Protein AF-A0A059AAK8-F1 (afdb_monomer_lite)

InterPro domains:
  IPR002133 S-adenosylmethionine synthetase [PTHR11964] (89-221)
  IPR022630 S-adenosylmethionine synthetase, C-terminal [PF02773] (89-215)
  IPR022631 S-adenosylmethionine synthetase, conserved site [PS00376] (29-39)
  IPR022636 S-adenosylmethionine synthetase superfamily [SSF55973] (25-92)
  IPR022636 S-adenosylmethionine synthetase superfamily [SSF55973] (90-222)

pLDDT: mean 76.26, std 17.06, range [29.66, 96.25]

Sequence (224 aa):
MRTLDTLRKRIKNVLESHNFLTKKPEEIGAGDQGHMFGYATDGNFRAYALIHDEQDMPVVPLRVHTVLISTQRDNTIASEQIAKDLKDHDDEGLTRREIIIDSYGGWVVHGGGAFSGEDQTKVDRSGAYIVRQAAKGVVASELARCCILQVSYATAVPEPSSLFNTLALIRENFYFRPRVISINIDLMRGCNFMYQETAAYGHLGRDDPGFTWERVKLLKPHKA

Organism: Eucalyptus grandis (NCBI:txid71139)

Radius of gyration: 20.02 Å; chains: 1; bounding box: 64×30×60 Å

Foldseek 3Di:
DVPVVVVVVVVVVLCVVQVVPPDDLLQRFAQAWWKAKAKDAPDDDPDADDDDDPDLDGDDDPDDPDDDDDDDDDPPDDPVVCVVVVPDDDDDDDADDCQLQQARVPPDDGTSDGQAPDALSHCSNLVNLQSNQLQLQCCVQVVGRMDMKMWIHHHSHQDTPDIPPDDPQSVVVGDNGSSVSCVVLVRVVCVPCLSVVSRPSHLDPDPPPSSSSNDHDHGDPDDD

Secondary structure (DSSP, 8-state):
-HHHHHHHHHHHHHHHHTTTTTS-GGGPPBSS-EEEEEEEESS----------SSS------------------TTS-HHHHHHHTTS----PPTTS-TTTTTTTTSS---S---TT--TT-HHHHHHHHHHHHHHHHHHTTS-SEEEEEEEE-BT-SS-SEEES--HHHHHH----HHHHHHHTTTT-GGGSHHHHTTSS-SSS---TT-GGGS-----PPP-

Structure (mmCIF, N/CA/C/O backbone):
data_AF-A0A059AAK8-F1
#
_entry.id   AF-A0A059AAK8-F1
#
loop_
_atom_site.group_PDB
_atom_site.id
_atom_site.type_symbol
_atom_site.label_atom_id
_atom_site.label_alt_id
_atom_site.label_comp_id
_atom_site.label_asym_id
_atom_site.label_entity_id
_atom_site.label_seq_id
_atom_site.pdbx_PDB_ins_code
_atom_site.Cartn_x
_atom_site.Cartn_y
_atom_site.Cartn_z
_atom_site.occupancy
_atom_site.B_iso_or_equiv
_atom_site.auth_seq_id
_atom_site.auth_comp_id
_atom_site.auth_asym_id
_atom_site.auth_atom_id
_atom_site.pdbx_PDB_model_num
ATOM 1 N N . MET A 1 1 ? 34.975 6.283 8.894 1.00 46.31 1 MET A N 1
ATOM 2 C CA . MET A 1 1 ? 34.613 6.353 10.333 1.00 46.31 1 MET A CA 1
ATOM 3 C C . MET A 1 1 ? 33.738 7.554 10.716 1.00 46.31 1 MET A C 1
ATOM 5 O O . MET A 1 1 ? 32.857 7.364 11.534 1.00 46.31 1 MET A O 1
ATOM 9 N N . ARG A 1 2 ? 33.891 8.758 10.130 1.00 48.66 2 ARG A N 1
ATOM 10 C CA . ARG A 1 2 ? 33.102 9.961 10.511 1.00 48.66 2 ARG A CA 1
ATOM 11 C C . ARG A 1 2 ? 31.612 9.970 10.110 1.00 48.66 2 ARG A C 1
ATOM 13 O O . ARG A 1 2 ? 30.888 10.837 10.569 1.00 48.66 2 ARG A O 1
ATOM 20 N N . THR A 1 3 ? 31.137 9.042 9.281 1.00 59.03 3 THR A N 1
ATOM 21 C CA . THR A 1 3 ? 29.751 9.027 8.770 1.00 59.03 3 THR A CA 1
ATOM 22 C C . THR A 1 3 ? 28.769 8.264 9.663 1.00 59.03 3 THR A C 1
ATOM 24 O O . THR A 1 3 ? 27.651 8.729 9.865 1.00 59.03 3 THR A O 1
ATOM 27 N N . LEU A 1 4 ? 29.179 7.134 10.250 1.00 57.53 4 LEU A N 1
ATOM 28 C CA . LEU A 1 4 ? 28.301 6.278 11.064 1.00 57.53 4 LEU A CA 1
ATOM 29 C C . LEU A 1 4 ? 27.943 6.900 12.418 1.00 57.53 4 LEU A C 1
ATOM 31 O O . LEU A 1 4 ? 26.790 6.822 12.839 1.00 57.53 4 LEU A O 1
ATOM 35 N N . ASP A 1 5 ? 28.893 7.556 13.083 1.00 67.94 5 ASP A N 1
ATOM 36 C CA . ASP A 1 5 ? 28.639 8.161 14.396 1.00 67.94 5 ASP A CA 1
ATOM 37 C C . ASP A 1 5 ? 27.746 9.400 14.293 1.00 67.94 5 ASP A C 1
ATOM 39 O O . ASP A 1 5 ? 26.865 9.601 15.129 1.00 67.94 5 ASP A O 1
ATOM 43 N N . THR A 1 6 ? 27.888 10.191 13.226 1.00 70.56 6 THR A N 1
ATOM 44 C CA . THR A 1 6 ? 26.978 11.308 12.937 1.00 70.56 6 THR A CA 1
ATOM 45 C C . THR A 1 6 ? 25.569 10.813 12.608 1.00 70.56 6 THR A C 1
ATOM 47 O O . THR A 1 6 ? 24.592 11.413 13.062 1.00 70.56 6 THR A O 1
ATOM 50 N N . LEU A 1 7 ? 25.452 9.690 11.888 1.00 69.31 7 LEU A N 1
ATOM 51 C CA . LEU A 1 7 ? 24.170 9.045 11.601 1.00 69.31 7 LEU A CA 1
ATOM 52 C C . LEU A 1 7 ? 23.494 8.552 12.890 1.00 69.31 7 LEU A C 1
ATOM 54 O O . LEU A 1 7 ? 22.339 8.879 13.144 1.00 69.31 7 LEU A O 1
ATOM 58 N N . ARG A 1 8 ? 24.234 7.843 13.752 1.00 69.94 8 ARG A N 1
ATOM 59 C CA . ARG A 1 8 ? 23.742 7.337 15.047 1.00 69.94 8 ARG A CA 1
ATOM 60 C C . ARG A 1 8 ? 23.268 8.457 15.967 1.00 69.94 8 ARG A C 1
ATOM 62 O O . ARG A 1 8 ? 22.220 8.327 16.594 1.00 69.94 8 ARG A O 1
ATOM 69 N N . LYS A 1 9 ? 24.005 9.570 16.024 1.00 71.56 9 LYS A N 1
ATOM 70 C CA . LYS A 1 9 ? 23.629 10.738 16.836 1.00 71.56 9 LYS A CA 1
ATOM 71 C C . LYS A 1 9 ? 22.342 11.391 16.330 1.00 71.56 9 LYS A C 1
ATOM 73 O O . LYS A 1 9 ? 21.478 11.729 17.130 1.00 71.56 9 LYS A O 1
ATOM 78 N N . ARG A 1 10 ? 22.183 11.511 15.006 1.00 67.06 10 ARG A N 1
ATOM 79 C CA . ARG A 1 10 ? 20.937 11.993 14.388 1.00 67.06 10 ARG A CA 1
ATOM 80 C C . ARG A 1 10 ? 19.758 11.064 14.674 1.00 67.06 10 ARG A C 1
ATOM 82 O O . ARG A 1 10 ? 18.710 11.558 15.067 1.00 67.06 10 ARG A O 1
ATOM 89 N N . ILE A 1 11 ? 19.947 9.750 14.541 1.00 66.75 11 ILE A N 1
ATOM 90 C CA . ILE A 1 11 ? 18.916 8.748 14.852 1.00 66.75 11 ILE A CA 1
ATOM 91 C C . ILE A 1 11 ? 18.469 8.889 16.307 1.00 66.75 11 ILE A C 1
ATOM 93 O O . ILE A 1 11 ? 17.278 9.018 16.568 1.00 66.75 11 ILE A O 1
ATOM 97 N N . LYS A 1 12 ? 19.416 8.942 17.251 1.00 66.62 12 LYS A N 1
ATOM 98 C CA . LYS A 1 12 ? 19.103 9.084 18.676 1.00 66.62 12 LYS A CA 1
ATOM 99 C C . LYS A 1 12 ? 18.303 10.361 18.961 1.00 66.62 12 LYS A C 1
ATOM 101 O O . LYS A 1 12 ? 17.260 10.284 19.598 1.00 66.62 12 LYS A O 1
ATOM 106 N N . ASN A 1 13 ? 18.722 11.495 18.398 1.00 66.88 13 ASN A N 1
ATOM 107 C CA . ASN A 1 13 ? 18.033 12.772 18.588 1.00 66.88 13 ASN A CA 1
ATOM 108 C C . ASN A 1 13 ? 16.609 12.783 17.998 1.00 66.88 13 ASN A C 1
ATOM 110 O O . ASN A 1 13 ? 15.718 13.377 18.593 1.00 66.88 13 ASN A O 1
ATOM 114 N N . VAL A 1 14 ? 16.381 12.137 16.847 1.00 63.19 14 VAL A N 1
ATOM 115 C CA . VAL A 1 14 ? 15.043 12.036 16.227 1.00 63.19 14 VAL A CA 1
ATOM 116 C C . VAL A 1 14 ? 14.128 11.100 17.020 1.00 63.19 14 VAL A C 1
ATOM 118 O O . VAL A 1 14 ? 12.949 11.400 17.207 1.00 63.19 14 VAL A O 1
ATOM 121 N N . LEU A 1 15 ? 14.667 9.981 17.514 1.00 63.31 15 LEU A N 1
ATOM 122 C CA . LEU A 1 15 ? 13.920 9.037 18.347 1.00 63.31 15 LEU A CA 1
ATOM 123 C C . LEU A 1 15 ? 13.504 9.669 19.683 1.00 63.31 15 LEU A C 1
ATOM 125 O O . LEU A 1 15 ? 12.377 9.457 20.136 1.00 63.31 15 LEU A O 1
ATOM 129 N N . GLU A 1 16 ? 14.394 10.462 20.282 1.00 65.12 16 GLU A N 1
ATOM 130 C CA . GLU A 1 16 ? 14.132 11.213 21.512 1.00 65.12 16 GLU A CA 1
ATOM 131 C C . GLU A 1 16 ? 13.142 12.364 21.278 1.00 65.12 16 GLU A C 1
ATOM 133 O O . GLU A 1 16 ? 12.204 12.512 22.057 1.00 65.12 16 GLU A O 1
ATOM 138 N N . SER A 1 17 ? 13.264 13.127 20.183 1.00 60.00 17 SER A N 1
ATOM 139 C CA . SER A 1 17 ? 12.379 14.274 19.918 1.00 60.00 17 SER A CA 1
ATOM 140 C C . SER A 1 17 ? 10.915 13.893 19.673 1.00 60.00 17 SER A C 1
ATOM 142 O O . SER A 1 17 ? 10.022 14.699 19.924 1.00 60.00 17 SER A O 1
ATOM 144 N N . HIS A 1 18 ? 10.656 12.661 19.233 1.00 56.41 18 HIS A N 1
ATOM 145 C CA . HIS A 1 18 ? 9.305 12.147 18.994 1.00 56.41 18 HIS A CA 1
ATOM 146 C C . HIS A 1 18 ? 8.805 11.212 20.113 1.00 56.41 18 HIS A C 1
ATOM 148 O O . HIS A 1 18 ? 7.715 10.648 19.995 1.00 56.41 18 HIS A O 1
ATOM 154 N N . ASN A 1 19 ? 9.561 11.052 21.212 1.00 62.00 19 ASN A N 1
ATOM 155 C CA . ASN A 1 19 ? 9.237 10.159 22.336 1.00 62.00 19 ASN A CA 1
ATOM 156 C C . ASN A 1 19 ? 8.944 8.700 21.916 1.00 62.00 19 ASN A C 1
ATOM 158 O O . ASN A 1 19 ? 8.138 8.010 22.543 1.00 62.00 19 ASN A O 1
ATOM 162 N N . PHE A 1 20 ? 9.613 8.201 20.868 1.00 62.59 20 PHE A N 1
ATOM 163 C CA . PHE A 1 20 ? 9.366 6.856 20.319 1.00 62.59 20 PHE A CA 1
ATOM 164 C C . PHE A 1 20 ? 9.627 5.717 21.317 1.00 62.59 20 PHE A C 1
ATOM 166 O O . PHE A 1 20 ? 9.110 4.618 21.131 1.00 62.59 20 PHE A O 1
ATOM 173 N N . LEU A 1 21 ? 10.450 5.958 22.341 1.00 64.62 21 LEU A N 1
ATOM 174 C CA . LEU A 1 21 ? 10.872 4.947 23.315 1.00 64.62 21 LEU A CA 1
ATOM 175 C C . LEU A 1 21 ? 9.992 4.890 24.572 1.00 64.62 21 LEU A C 1
ATOM 177 O O . LEU A 1 21 ? 10.108 3.940 25.340 1.00 64.62 21 LEU A O 1
ATOM 181 N N . THR A 1 22 ? 9.140 5.891 24.803 1.00 71.25 22 THR A N 1
ATOM 182 C CA . THR A 1 22 ? 8.377 6.036 26.058 1.00 71.25 22 THR A CA 1
ATOM 183 C C . THR A 1 22 ? 6.866 6.013 25.858 1.00 71.25 22 THR A C 1
ATOM 185 O O . THR A 1 22 ? 6.137 5.688 26.793 1.00 71.25 22 THR A O 1
ATOM 188 N N . LYS A 1 23 ? 6.386 6.332 24.652 1.00 78.69 23 LYS A N 1
ATOM 189 C CA . LYS A 1 23 ? 4.961 6.331 24.310 1.00 78.69 23 LYS A CA 1
ATOM 190 C C . LYS A 1 23 ? 4.444 4.942 23.963 1.00 78.69 23 LYS A C 1
ATOM 192 O O . LYS A 1 23 ? 5.160 4.124 23.379 1.00 78.69 23 LYS A O 1
ATOM 197 N N . LYS A 1 24 ? 3.164 4.701 24.259 1.00 87.31 24 LYS A N 1
ATOM 198 C CA . LYS A 1 24 ? 2.481 3.498 23.774 1.00 87.31 24 LYS A CA 1
ATOM 199 C C . LYS A 1 24 ? 2.348 3.549 22.246 1.00 87.31 24 LYS A C 1
ATOM 201 O O . LYS A 1 24 ? 2.284 4.645 21.685 1.00 87.31 24 LYS A O 1
ATOM 206 N N . PRO A 1 25 ? 2.270 2.402 21.547 1.00 86.06 25 PRO A N 1
ATOM 207 C CA . PRO A 1 25 ? 2.099 2.378 20.095 1.00 86.06 25 PRO A CA 1
ATOM 208 C C . PRO A 1 25 ? 0.948 3.252 19.579 1.00 86.06 25 PRO A C 1
ATOM 210 O O . PRO A 1 25 ? 1.066 3.885 18.537 1.00 86.06 25 PRO A O 1
ATOM 213 N N . GLU A 1 26 ? -0.150 3.339 20.319 1.00 89.25 26 GLU A N 1
ATOM 214 C CA . GLU A 1 26 ? -1.334 4.119 19.958 1.00 89.25 26 GLU A CA 1
ATOM 215 C C . GLU A 1 26 ? -1.110 5.639 20.029 1.00 89.25 26 GLU A C 1
ATOM 217 O O . GLU A 1 26 ? -1.859 6.400 19.424 1.00 89.25 26 GLU A O 1
ATOM 222 N N . GLU A 1 27 ? -0.087 6.083 20.757 1.00 88.88 27 GLU A N 1
ATOM 223 C CA . GLU A 1 27 ? 0.211 7.494 21.041 1.00 88.88 27 GLU A CA 1
ATOM 224 C C . GLU A 1 27 ? 1.347 8.043 20.164 1.00 88.88 27 GLU A C 1
ATOM 226 O O . GLU A 1 27 ? 1.690 9.231 20.231 1.00 88.88 27 GLU A O 1
ATOM 231 N N . ILE A 1 28 ? 1.972 7.175 19.369 1.00 87.81 28 ILE A N 1
ATOM 232 C CA . ILE A 1 28 ? 3.071 7.533 18.480 1.00 87.81 28 ILE A CA 1
ATOM 233 C C . ILE A 1 28 ? 2.499 8.187 17.223 1.00 87.81 28 ILE A C 1
ATOM 235 O O . ILE A 1 28 ? 1.735 7.580 16.470 1.00 87.81 28 ILE A O 1
ATOM 239 N N . GLY A 1 29 ? 2.892 9.442 17.018 1.00 87.12 29 GLY A N 1
ATOM 240 C CA . GLY A 1 29 ? 2.468 10.253 15.888 1.00 87.12 29 GLY A CA 1
ATOM 241 C C . GLY A 1 29 ? 3.147 9.898 14.572 1.00 87.12 29 GLY A C 1
ATOM 242 O O . GLY A 1 29 ? 4.148 9.179 14.544 1.00 87.12 29 GLY A O 1
ATOM 243 N N . ALA A 1 30 ? 2.611 10.438 13.479 1.00 88.62 30 ALA A N 1
ATOM 244 C CA . ALA A 1 30 ? 3.219 10.311 12.161 1.00 88.62 30 ALA A CA 1
ATOM 245 C C . ALA A 1 30 ? 4.625 10.927 12.133 1.00 88.62 30 ALA A C 1
ATOM 247 O O . ALA A 1 30 ? 4.849 12.017 12.661 1.00 88.62 30 ALA A O 1
ATOM 248 N N . GLY A 1 31 ? 5.578 10.230 11.509 1.00 84.62 31 GLY A N 1
ATOM 249 C CA . GLY A 1 31 ? 6.957 10.709 11.394 1.00 84.62 31 GLY A CA 1
ATOM 250 C C . GLY A 1 31 ? 7.143 11.884 10.426 1.00 84.62 31 GLY A C 1
ATOM 251 O O . GLY A 1 31 ? 8.241 12.438 10.384 1.00 84.62 31 GLY A O 1
ATOM 252 N N . ASP A 1 32 ? 6.124 12.211 9.630 1.00 87.62 32 ASP A N 1
ATOM 253 C CA . ASP A 1 32 ? 6.023 13.399 8.778 1.00 87.62 32 ASP A CA 1
ATOM 254 C C . ASP A 1 32 ? 4.548 13.640 8.403 1.00 87.62 32 ASP A C 1
ATOM 256 O O . ASP A 1 32 ? 3.692 12.790 8.672 1.00 87.62 32 ASP A O 1
ATOM 260 N N . GLN A 1 33 ? 4.254 14.783 7.792 1.00 91.06 33 GLN A N 1
ATOM 261 C CA . GLN A 1 33 ? 2.960 15.072 7.188 1.00 91.06 33 GLN A CA 1
ATOM 262 C C . GLN A 1 33 ? 2.887 14.511 5.766 1.00 91.06 33 GLN A C 1
ATOM 264 O O . GLN A 1 33 ? 3.893 14.429 5.067 1.00 91.06 33 GLN A O 1
ATOM 269 N N . GLY A 1 34 ? 1.685 14.181 5.303 1.00 92.12 34 GLY A N 1
ATOM 270 C CA . GLY A 1 34 ? 1.497 13.704 3.937 1.00 92.12 34 GLY A CA 1
ATOM 271 C C . GLY A 1 34 ? 0.123 13.106 3.693 1.00 92.12 34 GLY A C 1
ATOM 272 O O . GLY A 1 34 ? -0.685 12.959 4.611 1.00 92.12 34 GLY A O 1
ATOM 273 N N . HIS A 1 35 ? -0.129 12.750 2.438 1.00 94.25 35 HIS A N 1
ATOM 274 C CA . HIS A 1 35 ? -1.339 12.065 1.999 1.00 94.25 35 HIS A CA 1
ATOM 275 C C . HIS A 1 35 ? -0.934 10.803 1.243 1.00 94.25 35 HIS A C 1
ATOM 277 O O . HIS A 1 35 ? 0.026 10.838 0.483 1.00 94.25 35 HIS A O 1
ATOM 283 N N . MET A 1 36 ? -1.658 9.702 1.408 1.00 96.19 36 MET A N 1
ATOM 284 C CA . MET A 1 36 ? -1.359 8.431 0.749 1.00 96.19 36 MET A CA 1
ATOM 285 C C . MET A 1 36 ? -2.625 7.857 0.136 1.00 96.19 36 MET A C 1
ATOM 287 O O . MET A 1 36 ? -3.711 8.018 0.695 1.00 96.19 36 MET A O 1
ATOM 291 N N . PHE A 1 37 ? -2.475 7.172 -0.998 1.00 94.25 37 PHE A N 1
ATOM 292 C CA . PHE A 1 37 ? -3.588 6.635 -1.774 1.00 94.25 37 PHE A CA 1
ATOM 293 C C . PHE A 1 37 ? -3.531 5.109 -1.867 1.00 94.25 37 PHE A C 1
ATOM 295 O O . PHE A 1 37 ? -2.471 4.501 -2.025 1.00 94.25 37 PHE A O 1
ATOM 302 N N . GLY A 1 38 ? -4.705 4.499 -1.749 1.00 92.38 38 GLY A N 1
ATOM 303 C CA . GLY A 1 38 ? -4.954 3.068 -1.844 1.00 92.38 38 GLY A CA 1
ATOM 304 C C . GLY A 1 38 ? -5.831 2.788 -3.045 1.00 92.38 38 GLY A C 1
ATOM 305 O O . GLY A 1 38 ? -6.837 3.471 -3.199 1.00 92.38 38 GLY A O 1
ATOM 306 N N . TYR A 1 39 ? -5.495 1.799 -3.868 1.00 91.12 39 TYR A N 1
ATOM 307 C CA . TYR A 1 39 ? -6.343 1.404 -4.991 1.00 91.12 39 TYR A CA 1
ATOM 308 C C . TYR A 1 39 ? -6.448 -0.108 -5.138 1.00 91.12 39 TYR A C 1
ATOM 310 O O . TYR A 1 39 ? -5.470 -0.820 -4.903 1.00 91.12 39 TYR A O 1
ATOM 318 N N . ALA A 1 40 ? -7.619 -0.591 -5.553 1.00 88.12 40 ALA A N 1
ATOM 319 C CA . ALA A 1 40 ? -7.850 -1.959 -6.008 1.00 88.12 40 ALA A CA 1
ATOM 320 C C . ALA A 1 40 ? -8.986 -2.014 -7.044 1.00 88.12 40 ALA A C 1
ATOM 322 O O . ALA A 1 40 ? -9.868 -1.153 -7.049 1.00 88.12 40 ALA A O 1
ATOM 323 N N . THR A 1 41 ? -8.987 -3.056 -7.879 1.00 85.12 41 THR A N 1
ATOM 324 C CA . THR A 1 41 ? -10.047 -3.370 -8.851 1.00 85.12 41 THR A CA 1
ATOM 325 C C . THR A 1 41 ? -10.196 -4.887 -9.020 1.00 85.12 41 THR A C 1
ATOM 327 O O . THR A 1 41 ? -9.240 -5.625 -8.776 1.00 85.12 41 THR A O 1
ATOM 330 N N . ASP A 1 42 ? -11.404 -5.343 -9.366 1.00 75.44 42 ASP A N 1
ATOM 331 C CA . ASP A 1 42 ? -11.769 -6.736 -9.667 1.00 75.44 42 ASP A CA 1
ATOM 332 C C . ASP A 1 42 ? -11.235 -7.225 -11.029 1.00 75.44 42 ASP A C 1
ATOM 334 O O . ASP A 1 42 ? -11.183 -8.430 -11.288 1.00 75.44 42 ASP A O 1
ATOM 338 N N . GLY A 1 43 ? -10.800 -6.301 -11.890 1.00 61.59 43 GLY A N 1
ATOM 339 C CA . GLY A 1 43 ? -10.102 -6.599 -13.131 1.00 61.59 43 GLY A CA 1
ATOM 340 C C . GLY A 1 43 ? -8.732 -7.208 -12.845 1.00 61.59 43 GLY A C 1
ATOM 341 O O . GLY A 1 43 ? -7.800 -6.515 -12.439 1.00 61.59 43 GLY A O 1
ATOM 342 N N . ASN A 1 44 ? -8.594 -8.515 -13.072 1.00 48.03 44 ASN A N 1
ATOM 343 C CA . ASN A 1 44 ? -7.301 -9.194 -13.076 1.00 48.03 44 ASN A CA 1
ATOM 344 C C . ASN A 1 44 ? -6.405 -8.589 -14.164 1.00 48.03 44 ASN A C 1
ATOM 346 O O . ASN A 1 44 ? -6.455 -9.023 -15.311 1.00 48.03 44 ASN A O 1
ATOM 350 N N . PHE A 1 45 ? -5.553 -7.628 -13.814 1.00 42.28 45 PHE A N 1
ATOM 351 C CA . PHE A 1 45 ? -4.333 -7.383 -14.569 1.00 42.28 45 PHE A CA 1
ATOM 352 C C . PHE A 1 45 ? -3.248 -6.765 -13.685 1.00 42.28 45 PHE A C 1
ATOM 354 O O . PHE A 1 45 ? -3.377 -5.663 -13.156 1.00 42.28 45 PHE A O 1
ATOM 361 N N . ARG A 1 46 ? -2.132 -7.491 -13.565 1.00 40.56 46 ARG A N 1
ATOM 362 C CA . ARG A 1 46 ? -0.829 -6.949 -13.177 1.00 40.56 46 ARG A CA 1
ATOM 363 C C . ARG A 1 46 ? -0.287 -6.125 -14.350 1.00 40.56 46 ARG A C 1
ATOM 365 O O . ARG A 1 46 ? 0.610 -6.579 -15.046 1.00 40.56 46 ARG A O 1
ATOM 372 N N . ALA A 1 47 ? -0.880 -4.971 -14.642 1.00 29.66 47 ALA A N 1
ATOM 373 C CA . ALA A 1 47 ? -0.237 -3.960 -15.475 1.00 29.66 47 ALA A CA 1
ATOM 374 C C . ALA A 1 47 ? -0.867 -2.584 -15.274 1.00 29.66 47 ALA A C 1
ATOM 376 O O . ALA A 1 47 ? -2.053 -2.407 -14.998 1.00 29.66 47 ALA A O 1
ATOM 377 N N . TYR A 1 48 ? 0.013 -1.614 -15.411 1.00 41.12 48 TYR A N 1
ATOM 378 C CA . TYR A 1 48 ? -0.136 -0.218 -15.090 1.00 41.12 48 TYR A CA 1
ATOM 379 C C . TYR A 1 48 ? -0.607 0.620 -16.295 1.00 41.12 48 TYR A C 1
ATOM 381 O O . TYR A 1 48 ? -0.321 0.258 -17.432 1.00 41.12 48 TYR A O 1
ATOM 389 N N . ALA A 1 49 ? -1.271 1.745 -15.995 1.00 30.64 49 ALA A N 1
ATOM 390 C CA . ALA A 1 49 ? -1.884 2.758 -16.864 1.00 30.64 49 ALA A CA 1
ATOM 391 C C . ALA A 1 49 ? -3.030 2.306 -17.799 1.00 30.64 49 ALA A C 1
ATOM 393 O O . ALA A 1 49 ? -2.836 1.448 -18.654 1.00 30.64 49 ALA A O 1
ATOM 394 N N . LEU A 1 50 ? -4.198 2.967 -17.695 1.00 31.55 50 LEU A N 1
ATOM 395 C CA . LEU A 1 50 ? -4.846 3.766 -18.754 1.00 31.55 50 LEU A CA 1
ATOM 396 C C . LEU A 1 50 ? -6.177 4.409 -18.281 1.00 31.55 50 LEU A C 1
ATOM 398 O O . LEU A 1 50 ? -7.161 3.727 -18.045 1.00 31.55 50 LEU A O 1
ATOM 402 N N . ILE A 1 51 ? -6.154 5.746 -18.212 1.00 33.78 51 ILE A N 1
ATOM 403 C CA . ILE A 1 51 ? -7.180 6.751 -18.571 1.00 33.78 51 ILE A CA 1
ATOM 404 C C . ILE A 1 51 ? -8.648 6.482 -18.174 1.00 33.78 51 ILE A C 1
ATOM 406 O O . ILE A 1 51 ? -9.307 5.587 -18.690 1.00 33.78 51 ILE A O 1
ATOM 410 N N . HIS A 1 52 ? -9.147 7.392 -17.326 1.00 31.00 52 HIS A N 1
ATOM 411 C CA . HIS A 1 52 ? -10.547 7.635 -16.968 1.00 31.00 52 HIS A CA 1
ATOM 412 C C . HIS A 1 52 ? -11.541 7.408 -18.121 1.00 31.00 52 HIS A C 1
ATOM 414 O O . HIS A 1 52 ? -11.478 8.101 -19.135 1.00 31.00 52 HIS A O 1
ATOM 420 N N . ASP A 1 53 ? -12.507 6.517 -17.899 1.00 34.12 53 ASP A N 1
ATOM 421 C CA . ASP A 1 53 ? -13.835 6.614 -18.506 1.00 34.12 53 ASP A CA 1
ATOM 422 C C . ASP A 1 53 ? -14.777 7.262 -17.475 1.00 34.12 53 ASP A C 1
ATOM 424 O O . ASP A 1 53 ? -14.659 7.025 -16.272 1.00 34.12 53 ASP A O 1
ATOM 428 N N . GLU A 1 54 ? -15.670 8.129 -17.945 1.00 40.19 54 GLU A N 1
ATOM 429 C CA . GLU A 1 54 ? -16.572 9.010 -17.183 1.00 40.19 54 GLU A CA 1
ATOM 430 C C . GLU A 1 54 ? -17.753 8.268 -16.529 1.00 40.19 54 GLU A C 1
ATOM 432 O O . GLU A 1 54 ? -18.724 8.867 -16.067 1.00 40.19 54 GLU A O 1
ATOM 437 N N . GLN A 1 55 ? -17.697 6.945 -16.507 1.00 40.28 55 GLN A N 1
ATOM 438 C CA . GLN A 1 55 ? -18.758 6.057 -16.069 1.00 40.28 55 GLN A CA 1
ATOM 439 C C . GLN A 1 55 ? -18.094 5.112 -15.075 1.00 40.28 55 GLN A C 1
ATOM 441 O O . GLN A 1 55 ? -17.031 4.601 -15.401 1.00 40.28 55 GLN A O 1
ATOM 446 N N . ASP A 1 56 ? -18.667 4.900 -13.884 1.00 48.12 56 ASP A N 1
ATOM 447 C CA . ASP A 1 56 ? -18.210 3.975 -12.819 1.00 48.12 56 ASP A CA 1
ATOM 448 C C . ASP A 1 56 ? -18.184 2.497 -13.284 1.00 48.12 56 ASP A C 1
ATOM 450 O O . ASP A 1 56 ? -18.752 1.582 -12.682 1.00 48.12 56 ASP A O 1
ATOM 454 N N . MET A 1 57 ? -17.555 2.256 -14.424 1.00 48.88 57 MET A N 1
ATOM 455 C CA . MET A 1 57 ? -17.490 1.016 -15.143 1.00 48.88 57 MET A CA 1
ATOM 456 C C . MET A 1 57 ? -16.121 0.393 -14.886 1.00 48.88 57 MET A C 1
ATOM 458 O O . MET A 1 57 ? -15.097 1.074 -14.810 1.00 48.88 57 MET A O 1
ATOM 462 N N . PRO A 1 58 ? -16.080 -0.931 -14.740 1.00 54.22 58 PRO A N 1
ATOM 463 C CA . PRO A 1 58 ? -14.835 -1.651 -14.555 1.00 54.22 58 PRO A CA 1
ATOM 464 C C . PRO A 1 58 ? -14.026 -1.539 -15.833 1.00 54.22 58 PRO A C 1
ATOM 466 O O . PRO A 1 58 ? -14.551 -1.727 -16.934 1.00 54.22 58 PRO A O 1
ATOM 469 N N . VAL A 1 59 ? -12.733 -1.298 -15.679 1.00 60.22 59 VAL A N 1
ATOM 470 C CA . VAL A 1 59 ? -11.826 -1.277 -16.816 1.00 60.22 59 VAL A CA 1
ATOM 471 C C . VAL A 1 59 ? -11.667 -2.707 -17.324 1.00 60.22 59 VAL A C 1
ATOM 473 O O . VAL A 1 59 ? -11.044 -3.547 -16.675 1.00 60.22 59 VAL A O 1
ATOM 476 N N . VAL A 1 60 ? -12.250 -2.991 -18.490 1.00 65.25 60 VAL A N 1
ATOM 477 C CA . VAL A 1 60 ? -12.079 -4.267 -19.189 1.00 65.25 60 VAL A CA 1
ATOM 478 C C . VAL A 1 60 ? -11.010 -4.077 -20.267 1.00 65.25 60 VAL A C 1
ATOM 480 O O . VAL A 1 60 ? -11.275 -3.417 -21.276 1.00 65.25 60 VAL A O 1
ATOM 483 N N . PRO A 1 61 ? -9.791 -4.618 -20.090 1.00 63.66 61 PRO A N 1
ATOM 484 C CA . PRO A 1 61 ? -8.748 -4.488 -21.095 1.00 63.66 61 PRO A CA 1
ATOM 485 C C . PRO A 1 61 ? -9.157 -5.226 -22.375 1.00 63.66 61 PRO A C 1
ATOM 487 O O . PRO A 1 61 ? -9.438 -6.421 -22.356 1.00 63.66 61 PRO A O 1
ATOM 490 N N . LEU A 1 62 ? -9.179 -4.508 -23.501 1.00 68.94 62 LEU A N 1
ATOM 491 C CA . LEU A 1 62 ? -9.534 -5.082 -24.804 1.00 68.94 62 LEU A CA 1
ATOM 492 C C . LEU A 1 62 ? -8.317 -5.674 -25.524 1.00 68.94 62 LEU A C 1
ATOM 494 O O . LEU A 1 62 ? -8.386 -6.766 -26.082 1.00 68.94 62 LEU A O 1
ATOM 498 N N . ARG A 1 63 ? -7.205 -4.929 -25.548 1.00 65.62 63 ARG A N 1
ATOM 499 C CA . ARG A 1 63 ? -5.938 -5.321 -26.182 1.00 65.62 63 ARG A CA 1
ATOM 500 C C . ARG A 1 63 ? -4.785 -4.474 -25.658 1.00 65.62 63 ARG A C 1
ATOM 502 O O . ARG A 1 63 ? -4.984 -3.315 -25.300 1.00 65.62 63 ARG A O 1
ATOM 509 N N . VAL A 1 64 ? -3.571 -5.007 -25.731 1.00 68.50 64 VAL A N 1
ATOM 510 C CA . VAL A 1 64 ? -2.353 -4.196 -25.629 1.00 68.50 64 VAL A CA 1
ATOM 511 C C . VAL A 1 64 ? -2.121 -3.531 -26.985 1.00 68.50 64 VAL A C 1
ATOM 513 O O . VAL A 1 64 ? -1.994 -4.221 -27.993 1.00 68.50 64 VAL A O 1
ATOM 516 N N . HIS A 1 65 ? -2.132 -2.196 -27.030 1.00 73.38 65 HIS A N 1
ATOM 517 C CA . HIS A 1 65 ? -1.933 -1.464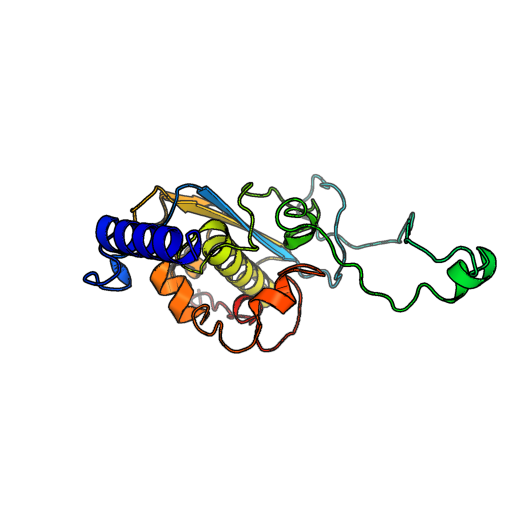 -28.286 1.00 73.38 65 HIS A CA 1
ATOM 518 C C . HIS A 1 65 ? -0.456 -1.404 -28.690 1.00 73.38 65 HIS A C 1
ATOM 520 O O . HIS A 1 65 ? -0.131 -1.666 -29.844 1.00 73.38 65 HIS A O 1
ATOM 526 N N . THR A 1 66 ? 0.422 -1.109 -27.729 1.00 59.50 66 THR A N 1
ATOM 527 C CA . THR A 1 66 ? 1.859 -0.925 -27.953 1.00 59.50 66 THR A CA 1
ATOM 528 C C . THR A 1 66 ? 2.630 -1.467 -26.759 1.00 59.50 66 THR A C 1
ATOM 530 O O . THR A 1 66 ? 2.263 -1.202 -25.617 1.00 59.50 66 THR A O 1
ATOM 533 N N . VAL A 1 67 ? 3.721 -2.183 -27.028 1.00 69.56 67 VAL A N 1
ATOM 534 C CA . VAL A 1 67 ? 4.728 -2.556 -26.029 1.00 69.56 67 VAL A CA 1
ATOM 535 C C . VAL A 1 67 ? 6.043 -1.914 -26.453 1.00 69.56 67 VAL A C 1
ATOM 537 O O . VAL A 1 67 ? 6.486 -2.115 -27.581 1.00 69.56 67 VAL A O 1
ATOM 540 N N . LEU A 1 68 ? 6.647 -1.128 -25.562 1.00 73.62 68 LEU A N 1
ATOM 541 C CA . LEU A 1 68 ? 7.984 -0.568 -25.744 1.00 73.62 68 LEU A CA 1
ATOM 542 C C . LEU A 1 68 ? 8.916 -1.214 -24.723 1.00 73.62 68 LEU A C 1
ATOM 544 O O . LEU A 1 68 ? 8.632 -1.175 -23.529 1.00 73.62 68 LEU A O 1
ATOM 548 N N . ILE A 1 69 ? 10.031 -1.770 -25.192 1.00 71.19 69 ILE A N 1
ATOM 549 C CA . ILE A 1 69 ? 11.095 -2.290 -24.335 1.00 71.19 69 ILE A CA 1
ATOM 550 C C . ILE A 1 69 ? 12.405 -1.649 -24.784 1.00 71.19 69 ILE A C 1
ATOM 552 O O . ILE A 1 69 ? 12.771 -1.724 -25.956 1.00 71.19 69 ILE A O 1
ATOM 556 N N . SER A 1 70 ? 13.093 -1.006 -23.846 1.00 69.88 70 SER A N 1
ATOM 557 C CA . SER A 1 70 ? 14.432 -0.455 -24.028 1.00 69.88 70 SER A CA 1
ATOM 558 C C . SER A 1 70 ? 15.316 -1.052 -22.946 1.00 69.88 70 SER A C 1
ATOM 560 O O . SER A 1 70 ? 15.016 -0.886 -21.771 1.00 69.88 70 SER A O 1
ATOM 562 N N . THR A 1 71 ? 16.383 -1.742 -23.334 1.00 67.62 71 THR A N 1
ATOM 563 C CA . THR A 1 71 ? 17.282 -2.446 -22.411 1.00 67.62 71 THR A CA 1
ATOM 564 C C . THR A 1 71 ? 18.737 -2.127 -22.749 1.00 67.62 71 THR A C 1
ATOM 566 O O . THR A 1 71 ? 19.073 -1.908 -23.920 1.00 67.62 71 THR A O 1
ATOM 569 N N . GLN A 1 72 ? 19.598 -2.048 -21.730 1.00 71.25 72 GLN A N 1
ATOM 570 C CA . GLN A 1 72 ? 21.041 -1.960 -21.943 1.00 71.25 72 GLN A CA 1
ATOM 571 C C . GLN A 1 72 ? 21.586 -3.302 -22.430 1.00 71.25 72 GLN A C 1
ATOM 573 O O . GLN A 1 72 ? 21.087 -4.366 -22.079 1.00 71.25 72 GLN A O 1
ATOM 578 N N . ARG A 1 73 ? 22.633 -3.254 -23.256 1.00 65.62 73 ARG A N 1
ATOM 579 C CA . ARG A 1 73 ? 23.260 -4.460 -23.797 1.00 65.62 73 ARG A CA 1
ATOM 580 C C . ARG A 1 73 ? 24.761 -4.310 -23.934 1.00 65.62 73 ARG A C 1
ATOM 582 O O . ARG A 1 73 ? 25.273 -3.207 -24.120 1.00 65.62 73 ARG A O 1
ATOM 589 N N . ASP A 1 74 ? 25.425 -5.456 -23.968 1.00 73.94 74 ASP A N 1
ATOM 590 C CA . ASP A 1 74 ? 26.769 -5.567 -24.514 1.00 73.94 74 ASP A CA 1
ATOM 591 C C . ASP A 1 74 ? 26.732 -5.401 -26.052 1.00 73.94 74 ASP A C 1
ATOM 593 O O . ASP A 1 74 ? 25.764 -5.752 -26.744 1.00 73.94 74 ASP A O 1
ATOM 597 N N . ASN A 1 75 ? 27.815 -4.862 -26.600 1.00 76.50 75 ASN A N 1
ATOM 598 C CA . ASN A 1 75 ? 28.052 -4.667 -28.025 1.00 76.50 75 ASN A CA 1
ATOM 599 C C . ASN A 1 75 ? 28.093 -5.989 -28.809 1.00 76.50 75 ASN A C 1
ATOM 601 O O . ASN A 1 75 ? 27.919 -5.970 -30.027 1.00 76.50 75 ASN A O 1
ATOM 605 N N . THR A 1 76 ? 28.289 -7.118 -28.129 1.00 77.44 76 THR A N 1
ATOM 606 C CA . THR A 1 76 ? 28.360 -8.465 -28.716 1.00 77.44 76 THR A CA 1
ATOM 607 C C . THR A 1 76 ? 27.001 -9.058 -29.111 1.00 77.44 76 THR A C 1
ATOM 609 O O . THR A 1 76 ? 26.962 -10.005 -29.895 1.00 77.44 76 THR A O 1
ATOM 612 N N . ILE A 1 77 ? 25.884 -8.500 -28.624 1.00 72.50 77 ILE A N 1
ATOM 613 C CA . ILE A 1 77 ? 24.534 -9.028 -28.875 1.00 72.50 77 ILE A CA 1
ATOM 614 C C . ILE A 1 77 ? 23.880 -8.300 -30.057 1.00 72.50 77 ILE A C 1
ATOM 616 O O . ILE A 1 77 ? 23.695 -7.081 -30.033 1.00 72.50 77 ILE A O 1
ATOM 620 N N . ALA A 1 78 ? 23.496 -9.049 -31.093 1.00 72.56 78 ALA A N 1
ATOM 621 C CA . ALA A 1 78 ? 22.784 -8.516 -32.253 1.00 72.56 78 ALA A CA 1
ATOM 622 C C . ALA A 1 78 ? 21.321 -8.169 -31.918 1.00 72.56 78 ALA A C 1
ATOM 624 O O . ALA A 1 78 ? 20.650 -8.896 -31.187 1.00 72.56 78 ALA A O 1
ATOM 625 N N . SER A 1 79 ? 20.790 -7.092 -32.503 1.00 69.38 79 SER A N 1
ATOM 626 C CA . SER A 1 79 ? 19.425 -6.605 -32.238 1.00 69.38 79 SER A CA 1
ATOM 627 C C . SER A 1 79 ? 18.319 -7.631 -32.521 1.00 69.38 79 SER A C 1
ATOM 629 O O . SER A 1 79 ? 17.298 -7.639 -31.840 1.00 69.38 79 SER A O 1
ATOM 631 N N . GLU A 1 80 ? 18.525 -8.523 -33.488 1.00 68.19 80 GLU A N 1
ATOM 632 C CA . GLU A 1 80 ? 17.576 -9.587 -33.851 1.00 68.19 80 GLU A CA 1
ATOM 633 C C . GLU A 1 80 ? 17.485 -10.687 -32.784 1.00 68.19 80 GLU A C 1
ATOM 635 O O . GLU A 1 80 ? 16.423 -11.272 -32.581 1.00 68.19 80 GLU A O 1
ATOM 640 N N . GLN A 1 81 ? 18.581 -10.926 -32.059 1.00 66.50 81 GLN A N 1
ATOM 641 C CA . GLN A 1 81 ? 18.638 -11.883 -30.956 1.00 66.50 81 GLN A CA 1
ATOM 642 C C . GLN A 1 81 ? 17.890 -11.343 -29.720 1.00 66.50 81 GLN A C 1
ATOM 644 O O . GLN A 1 81 ? 17.205 -12.090 -29.029 1.00 66.50 81 GLN A O 1
ATOM 649 N N . ILE A 1 82 ? 17.892 -10.022 -29.511 1.00 61.75 82 ILE A N 1
ATOM 650 C CA . ILE A 1 82 ? 17.196 -9.351 -28.395 1.00 61.75 82 ILE A CA 1
ATOM 651 C C . ILE A 1 82 ? 15.680 -9.507 -28.499 1.00 61.75 82 ILE A C 1
ATOM 653 O O . ILE A 1 82 ? 15.026 -9.847 -27.519 1.00 61.75 82 ILE A O 1
ATOM 657 N N . ALA A 1 83 ? 15.108 -9.330 -29.693 1.00 62.38 83 ALA A N 1
ATOM 658 C CA . ALA A 1 83 ? 13.670 -9.522 -29.905 1.00 62.38 83 ALA A CA 1
ATOM 659 C C . ALA A 1 83 ? 13.195 -10.937 -29.515 1.00 62.38 83 ALA A C 1
ATOM 661 O O . ALA A 1 83 ? 12.020 -11.136 -29.210 1.00 62.38 83 ALA A O 1
ATOM 662 N N . LYS A 1 84 ? 14.115 -11.910 -29.514 1.00 62.25 84 LYS A N 1
ATOM 663 C CA . LYS A 1 84 ? 13.870 -13.303 -29.149 1.00 62.25 84 LYS A CA 1
ATOM 664 C C . LYS A 1 84 ? 14.094 -13.584 -27.656 1.00 62.25 84 LYS A C 1
ATOM 666 O O . LYS A 1 84 ? 13.384 -14.420 -27.101 1.00 62.25 84 LYS A O 1
ATOM 671 N N . ASP A 1 85 ? 15.023 -12.867 -27.022 1.00 63.19 85 ASP A N 1
ATOM 672 C CA . ASP A 1 85 ? 15.518 -13.141 -25.663 1.00 63.19 85 ASP A CA 1
ATOM 673 C C . ASP A 1 85 ? 14.868 -12.288 -24.557 1.00 63.19 85 ASP A C 1
ATOM 675 O O . ASP A 1 85 ? 15.084 -12.546 -23.376 1.00 63.19 85 ASP A O 1
ATOM 679 N N . LEU A 1 86 ? 14.039 -11.300 -24.911 1.00 58.59 86 LEU A N 1
ATOM 680 C CA . LEU A 1 86 ? 13.402 -10.324 -24.006 1.00 58.59 86 LEU A CA 1
ATOM 681 C C . LEU A 1 86 ? 12.396 -10.892 -22.974 1.00 58.59 86 LEU A C 1
ATOM 683 O O . LEU A 1 86 ? 11.532 -10.162 -22.488 1.00 58.59 86 LEU A O 1
ATOM 687 N N . LYS A 1 87 ? 12.473 -12.179 -22.623 1.00 50.38 87 LYS A N 1
ATOM 688 C CA . LYS A 1 87 ? 11.547 -12.804 -21.673 1.00 50.38 87 LYS A CA 1
ATOM 689 C C . LYS A 1 87 ? 11.992 -12.771 -20.211 1.00 50.38 87 LYS A C 1
ATOM 691 O O . LYS A 1 87 ? 11.111 -12.838 -19.369 1.00 50.38 87 LYS A O 1
ATOM 696 N N . ASP A 1 88 ? 13.278 -12.605 -19.902 1.00 46.34 88 ASP A N 1
ATOM 697 C CA . ASP A 1 88 ? 13.768 -12.737 -18.521 1.00 46.34 88 ASP A CA 1
ATOM 698 C C . ASP A 1 88 ? 15.033 -11.897 -18.274 1.00 46.34 88 ASP A C 1
ATOM 700 O O . ASP A 1 88 ? 16.102 -12.433 -18.509 1.00 46.34 88 ASP A O 1
ATOM 704 N N . HIS A 1 89 ? 14.975 -10.632 -17.822 1.00 45.81 89 HIS A N 1
ATOM 705 C CA . HIS A 1 89 ? 16.141 -9.921 -17.240 1.00 45.81 89 HIS A CA 1
ATOM 706 C C . HIS A 1 89 ? 15.711 -8.804 -16.259 1.00 45.81 89 HIS A C 1
ATOM 708 O O . HIS A 1 89 ? 14.633 -8.223 -16.395 1.00 45.81 89 HIS A O 1
ATOM 714 N 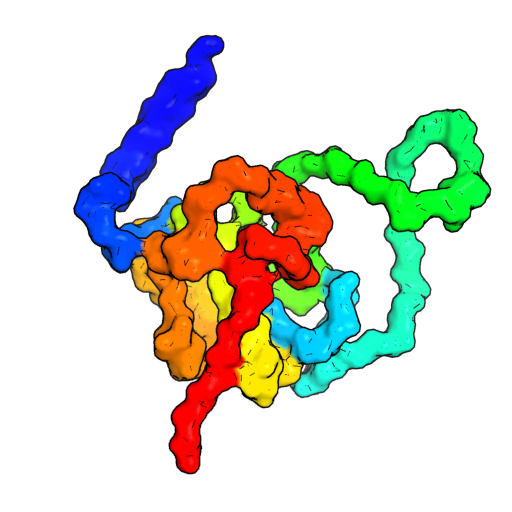N . ASP A 1 90 ? 16.572 -8.541 -15.271 1.00 41.62 90 ASP A N 1
ATOM 715 C CA . ASP A 1 90 ? 16.405 -7.630 -14.124 1.00 41.62 90 ASP A CA 1
ATOM 716 C C . ASP A 1 90 ? 17.377 -6.436 -14.251 1.00 41.62 90 ASP A C 1
ATOM 718 O O . ASP A 1 90 ? 18.494 -6.618 -14.740 1.00 41.62 90 ASP A O 1
ATOM 722 N N . ASP A 1 91 ? 16.951 -5.231 -13.857 1.00 45.56 91 ASP A N 1
ATOM 723 C CA . ASP A 1 91 ? 17.665 -3.953 -14.058 1.00 45.56 91 ASP A CA 1
ATOM 724 C C . ASP A 1 91 ? 17.876 -3.242 -12.703 1.00 45.56 91 ASP A C 1
ATOM 726 O O . ASP A 1 91 ? 16.937 -3.052 -11.927 1.00 45.56 91 ASP A O 1
ATOM 730 N N . GLU A 1 92 ? 19.102 -2.792 -12.410 1.00 35.25 92 GLU A N 1
ATOM 731 C CA . GLU A 1 92 ? 19.429 -2.077 -11.165 1.00 35.25 92 GLU A CA 1
ATOM 732 C C . GLU A 1 92 ? 19.228 -0.551 -11.317 1.00 35.25 92 GLU A C 1
ATOM 734 O O . GLU A 1 92 ? 20.072 0.169 -11.857 1.00 35.25 92 GLU A O 1
ATOM 739 N N . GLY A 1 93 ? 18.094 -0.041 -10.821 1.00 40.62 93 GLY A N 1
ATOM 740 C CA . GLY A 1 93 ? 17.718 1.381 -10.835 1.00 40.62 93 GLY A CA 1
ATOM 741 C C . GLY A 1 93 ? 18.111 2.184 -9.578 1.00 40.62 93 GLY A C 1
ATOM 742 O O . GLY A 1 93 ? 18.258 1.663 -8.472 1.00 40.62 93 GLY A O 1
ATOM 743 N N . LEU A 1 94 ? 18.261 3.507 -9.735 1.00 33.91 94 LEU A N 1
ATOM 744 C CA . LEU A 1 94 ? 18.531 4.462 -8.646 1.00 33.91 94 LEU A CA 1
ATOM 745 C C . LEU A 1 94 ? 17.307 4.646 -7.728 1.00 33.91 94 LEU A C 1
ATOM 747 O O . LEU A 1 94 ? 16.211 4.973 -8.180 1.00 33.91 94 LEU A O 1
ATOM 751 N N . THR A 1 95 ? 17.507 4.556 -6.411 1.00 47.41 95 THR A N 1
ATOM 752 C CA . THR A 1 95 ? 16.435 4.701 -5.412 1.00 47.41 95 THR A CA 1
ATOM 753 C C . THR A 1 95 ? 15.786 6.102 -5.443 1.00 47.41 95 THR A C 1
ATOM 755 O O . THR A 1 95 ? 16.489 7.113 -5.497 1.00 47.41 95 THR A O 1
ATOM 758 N N . ARG A 1 96 ? 14.449 6.165 -5.293 1.00 49.94 96 ARG A N 1
ATOM 759 C CA . ARG A 1 96 ? 13.604 7.374 -5.076 1.00 49.94 96 ARG A CA 1
ATOM 760 C C . ARG A 1 96 ? 13.162 8.213 -6.294 1.00 49.94 96 ARG A C 1
ATOM 762 O O . ARG A 1 96 ? 12.766 9.362 -6.101 1.00 49.94 96 ARG A O 1
ATOM 769 N N . ARG A 1 97 ? 13.160 7.695 -7.529 1.00 57.75 97 ARG A N 1
ATOM 770 C CA . ARG A 1 97 ? 12.572 8.415 -8.692 1.00 57.75 97 ARG A CA 1
ATOM 771 C C . ARG A 1 97 ? 11.401 7.708 -9.379 1.00 57.75 97 ARG A C 1
ATOM 773 O O . ARG A 1 97 ? 10.801 8.285 -10.278 1.00 57.75 97 ARG A O 1
ATOM 780 N N . GLU A 1 98 ? 11.024 6.525 -8.905 1.00 71.38 98 GLU A N 1
ATOM 781 C CA . GLU A 1 98 ? 10.073 5.641 -9.588 1.00 71.38 98 GLU A CA 1
ATOM 782 C C . GLU A 1 98 ? 8.755 5.449 -8.820 1.00 71.38 98 GLU A C 1
ATOM 784 O O . GLU A 1 98 ? 8.057 4.465 -9.010 1.00 71.38 98 GLU A O 1
ATOM 789 N N . ILE A 1 99 ? 8.343 6.433 -8.010 1.00 79.19 99 ILE A N 1
ATOM 790 C CA . ILE A 1 99 ? 7.167 6.339 -7.114 1.00 79.19 99 ILE A CA 1
ATOM 791 C C . ILE A 1 99 ? 5.852 5.961 -7.819 1.00 79.19 99 ILE A C 1
ATOM 793 O O . ILE A 1 99 ? 4.948 5.388 -7.215 1.00 79.19 99 ILE A O 1
ATOM 797 N N . ILE A 1 100 ? 5.725 6.297 -9.104 1.00 81.00 100 ILE A N 1
ATOM 798 C CA . ILE A 1 100 ? 4.565 5.925 -9.913 1.00 81.00 100 ILE A CA 1
ATOM 799 C C . ILE A 1 100 ? 4.651 4.450 -10.317 1.00 81.00 100 ILE A C 1
ATOM 801 O O . ILE A 1 100 ? 3.665 3.738 -10.163 1.00 81.00 100 ILE A O 1
ATOM 805 N N . ILE A 1 101 ? 5.818 3.973 -10.756 1.00 80.94 101 ILE A N 1
ATOM 806 C CA . ILE A 1 101 ? 6.072 2.556 -11.075 1.00 80.94 101 ILE A CA 1
ATOM 807 C C . ILE A 1 101 ? 5.918 1.693 -9.814 1.00 80.94 101 ILE A C 1
ATOM 809 O O . ILE A 1 101 ? 5.310 0.628 -9.864 1.00 80.94 101 ILE A O 1
ATOM 813 N N . ASP A 1 102 ? 6.379 2.203 -8.670 1.00 84.94 102 ASP A N 1
ATOM 814 C CA . ASP A 1 102 ? 6.319 1.531 -7.372 1.00 84.94 102 ASP A CA 1
ATOM 815 C C . ASP A 1 102 ? 4.888 1.263 -6.873 1.00 84.94 102 ASP A C 1
ATOM 817 O O . ASP A 1 102 ? 4.690 0.405 -6.007 1.00 84.94 102 ASP A O 1
ATOM 821 N N . SER A 1 103 ? 3.899 2.009 -7.378 1.00 85.44 103 SER A N 1
ATOM 822 C CA . SER A 1 103 ? 2.543 2.072 -6.824 1.00 85.44 103 SER A CA 1
ATOM 823 C C . SER A 1 103 ? 1.465 1.577 -7.790 1.00 85.44 103 SER A C 1
ATOM 825 O O . SER A 1 103 ? 1.152 0.393 -7.820 1.00 85.44 103 SER A O 1
ATOM 827 N N . TYR A 1 104 ? 0.839 2.494 -8.527 1.00 83.19 104 TYR A N 1
ATOM 828 C CA . TYR A 1 104 ? -0.298 2.238 -9.413 1.00 83.19 104 TYR A CA 1
ATOM 829 C C . TYR A 1 104 ? -0.014 2.665 -10.848 1.00 83.19 104 TYR A C 1
ATOM 831 O O . TYR A 1 104 ? -0.937 2.749 -11.649 1.00 83.19 104 TYR A O 1
ATOM 839 N N . GLY A 1 105 ? 1.236 2.980 -11.186 1.00 78.31 105 GLY A N 1
ATOM 840 C CA . GLY A 1 105 ? 1.696 3.263 -12.542 1.00 78.31 105 GLY A CA 1
ATOM 841 C C . GLY A 1 105 ? 0.830 4.255 -13.318 1.00 78.31 105 GLY A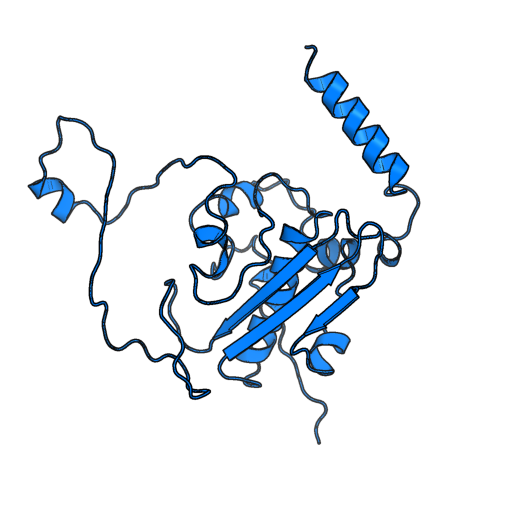 C 1
ATOM 842 O O . GLY A 1 105 ? 0.586 4.084 -14.507 1.00 78.31 105 GLY A O 1
ATOM 843 N N . GLY A 1 106 ? 0.320 5.269 -12.616 1.00 78.31 106 GLY A N 1
ATOM 844 C CA . GLY A 1 106 ? -0.477 6.359 -13.174 1.00 78.31 106 GLY A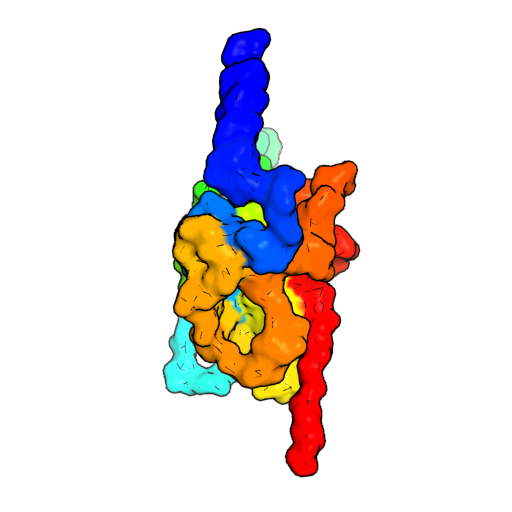 CA 1
ATOM 845 C C . GLY A 1 106 ? -1.990 6.127 -13.193 1.00 78.31 106 GLY A C 1
ATOM 846 O O . GLY A 1 106 ? -2.708 7.035 -13.594 1.00 78.31 106 GLY A O 1
ATOM 847 N N . TRP A 1 107 ? -2.494 4.971 -12.742 1.00 70.44 107 TRP A N 1
ATOM 848 C CA . TRP A 1 107 ? -3.941 4.701 -12.645 1.00 70.44 107 TRP A CA 1
ATOM 849 C C . TRP A 1 107 ? -4.660 5.612 -11.650 1.00 70.44 107 TRP A C 1
ATOM 851 O O . TRP A 1 107 ? -5.819 5.964 -11.845 1.00 70.44 107 TRP A O 1
ATOM 861 N N . VAL A 1 108 ? -3.984 5.954 -10.555 1.00 80.19 108 VAL A N 1
ATOM 862 C CA . VAL A 1 108 ? -4.544 6.735 -9.453 1.00 80.19 108 VAL A CA 1
ATOM 863 C C . VAL A 1 108 ? -3.542 7.802 -9.046 1.00 80.19 108 VAL A C 1
ATOM 865 O O . VAL A 1 108 ? -2.330 7.634 -9.201 1.00 80.19 108 VAL A O 1
ATOM 868 N N . VAL A 1 109 ? -4.064 8.906 -8.515 1.00 84.12 109 VAL A N 1
ATOM 869 C CA . VAL A 1 109 ? -3.274 9.955 -7.867 1.00 84.12 109 VAL A CA 1
ATOM 870 C C . VAL A 1 109 ? -2.315 9.374 -6.827 1.00 84.12 109 VAL A C 1
ATOM 872 O O . VAL A 1 109 ? -2.644 8.450 -6.083 1.00 84.12 109 VAL A O 1
ATOM 875 N N . HIS A 1 110 ? -1.114 9.945 -6.774 1.00 89.88 110 HIS A N 1
ATOM 876 C CA . HIS A 1 110 ? -0.067 9.550 -5.843 1.00 89.88 110 HIS A CA 1
ATOM 877 C C . HIS A 1 110 ? 0.223 10.679 -4.853 1.00 89.88 110 HIS A C 1
ATOM 879 O O . HIS A 1 110 ? 0.189 11.855 -5.207 1.00 89.88 110 HIS A O 1
ATOM 885 N N . GLY A 1 111 ? 0.546 10.315 -3.612 1.00 87.12 111 GLY A N 1
ATOM 886 C CA . GLY A 1 111 ? 0.794 11.255 -2.5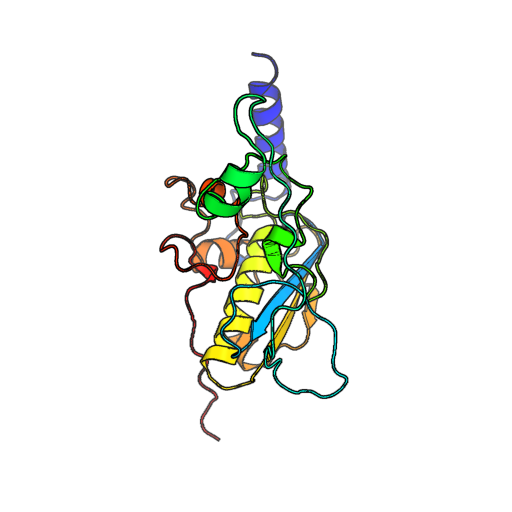14 1.00 87.12 111 GLY A CA 1
ATOM 887 C C . GLY A 1 111 ? 2.109 12.034 -2.592 1.00 87.12 111 GLY A C 1
ATOM 888 O O . GLY A 1 111 ? 2.312 12.989 -1.853 1.00 87.12 111 GLY A O 1
ATOM 889 N N . GLY A 1 112 ? 3.012 11.607 -3.476 1.00 86.62 112 GLY A N 1
ATOM 890 C CA . GLY A 1 112 ? 4.343 12.192 -3.677 1.00 86.62 112 GLY A CA 1
ATOM 891 C C . GLY A 1 112 ? 5.451 11.604 -2.79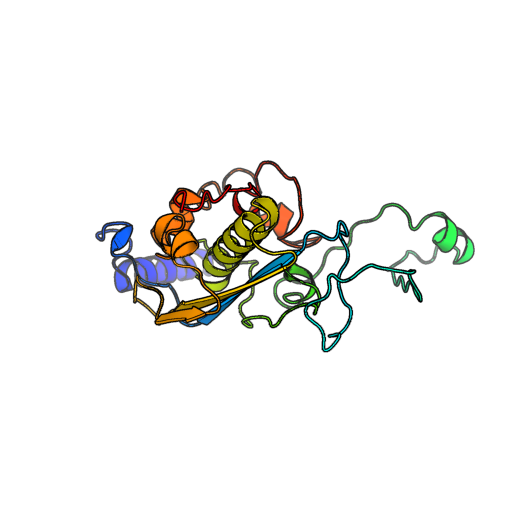3 1.00 86.62 112 GLY A C 1
ATOM 892 O O . GLY A 1 112 ? 6.618 11.700 -3.164 1.00 86.62 112 GLY A O 1
ATOM 893 N N . GLY A 1 113 ? 5.109 10.950 -1.679 1.00 86.69 113 GLY A N 1
ATOM 894 C CA . GLY A 1 113 ? 6.074 10.298 -0.790 1.00 86.69 113 GLY A CA 1
ATOM 895 C C . GLY A 1 113 ? 6.707 9.046 -1.405 1.00 86.69 113 GLY A C 1
ATOM 896 O O . GLY A 1 113 ? 6.009 8.212 -1.974 1.00 86.69 113 GLY A O 1
ATOM 897 N N . ALA A 1 114 ? 8.028 8.900 -1.302 1.00 87.19 114 ALA A N 1
ATOM 898 C CA . ALA A 1 114 ? 8.728 7.705 -1.773 1.00 87.19 114 ALA A CA 1
ATOM 899 C C . ALA A 1 114 ? 8.648 6.570 -0.744 1.00 87.19 114 ALA A C 1
ATOM 901 O O . ALA A 1 114 ? 8.681 6.811 0.462 1.00 87.19 114 ALA A O 1
ATOM 902 N N . PHE A 1 115 ? 8.604 5.320 -1.209 1.00 87.31 115 PHE A N 1
ATOM 903 C CA . PHE A 1 115 ? 8.579 4.173 -0.304 1.00 87.31 115 PHE A CA 1
ATOM 904 C C . PHE A 1 115 ? 9.984 3.760 0.119 1.00 87.31 115 PHE A C 1
ATOM 906 O O . PHE A 1 115 ? 10.240 3.646 1.314 1.00 87.31 115 PHE A O 1
ATOM 913 N N . SER A 1 116 ? 10.897 3.519 -0.823 1.00 84.19 116 SER A N 1
ATOM 914 C CA . SER A 1 116 ? 12.226 2.947 -0.562 1.00 84.19 116 SER A CA 1
ATOM 915 C C . SER A 1 116 ? 13.165 3.874 0.226 1.00 84.19 116 SER A C 1
ATOM 917 O O . SER A 1 116 ? 13.237 5.082 -0.004 1.00 84.19 116 SER A O 1
ATOM 919 N N . GLY A 1 117 ? 13.912 3.292 1.172 1.00 79.81 117 GLY A N 1
ATOM 920 C CA . GLY A 1 117 ? 14.843 4.012 2.056 1.00 79.81 117 GLY A CA 1
ATOM 921 C C . GLY A 1 117 ? 14.218 4.628 3.315 1.00 79.81 117 GLY A C 1
ATOM 922 O O . GLY A 1 117 ? 14.956 5.046 4.203 1.00 79.81 117 GLY A O 1
ATOM 923 N N . GLU A 1 118 ? 12.889 4.639 3.424 1.00 80.94 118 GLU A N 1
ATOM 924 C CA . GLU A 1 118 ? 12.178 5.057 4.638 1.00 80.94 118 GLU A CA 1
ATOM 925 C C . GLU A 1 118 ? 12.045 3.911 5.655 1.00 80.94 118 GLU A C 1
ATOM 927 O O . GLU A 1 118 ? 12.116 2.732 5.301 1.00 80.94 118 GLU A O 1
ATOM 932 N N . ASP A 1 119 ? 11.856 4.224 6.933 1.00 81.94 119 ASP A N 1
ATOM 933 C CA . ASP A 1 119 ? 11.487 3.231 7.944 1.00 81.94 119 ASP A CA 1
ATOM 934 C C . ASP A 1 119 ? 9.955 3.144 8.107 1.00 81.94 119 ASP A C 1
ATOM 936 O O . ASP A 1 119 ? 9.205 3.988 7.621 1.00 81.94 119 ASP A O 1
ATOM 940 N N . GLN A 1 120 ? 9.459 2.120 8.802 1.00 79.00 120 GLN A N 1
ATOM 941 C CA . GLN A 1 120 ? 8.021 1.860 8.948 1.00 79.00 120 GLN A CA 1
ATOM 942 C C . GLN A 1 120 ? 7.232 2.975 9.664 1.00 79.00 120 GLN A C 1
ATOM 944 O O . GLN A 1 120 ? 6.012 3.058 9.517 1.00 79.00 120 GLN A O 1
ATOM 949 N N . THR A 1 121 ? 7.900 3.850 10.427 1.00 75.56 121 THR A N 1
ATOM 950 C CA . THR A 1 121 ? 7.244 4.987 11.097 1.00 75.56 121 THR A CA 1
ATOM 951 C C . THR A 1 121 ? 6.888 6.116 10.130 1.00 75.56 121 THR A C 1
ATOM 953 O O . THR A 1 121 ? 6.064 6.976 10.459 1.00 75.56 121 THR A O 1
ATOM 956 N N . LYS A 1 122 ? 7.467 6.100 8.925 1.00 88.31 122 LYS A N 1
ATOM 957 C CA . LYS A 1 122 ? 7.152 7.040 7.858 1.00 88.31 122 LYS A CA 1
ATOM 958 C C . LYS A 1 122 ? 5.865 6.625 7.169 1.00 88.31 122 LYS A C 1
ATOM 960 O O . LYS A 1 122 ? 5.757 5.559 6.557 1.00 88.31 122 LYS A O 1
ATOM 965 N N . VAL A 1 123 ? 4.877 7.501 7.313 1.00 89.69 123 VAL A N 1
ATOM 966 C CA . VAL A 1 123 ? 3.512 7.291 6.831 1.00 89.69 123 VAL A CA 1
ATOM 967 C C . VAL A 1 123 ? 3.441 7.194 5.314 1.00 89.69 123 VAL A C 1
ATOM 969 O O . VAL A 1 123 ? 2.524 6.555 4.817 1.00 89.69 123 VAL A O 1
ATOM 972 N N . ASP A 1 124 ? 4.424 7.722 4.580 1.00 91.94 124 ASP A N 1
ATOM 973 C CA . ASP A 1 124 ? 4.480 7.579 3.120 1.00 91.94 124 ASP A CA 1
ATOM 974 C C . ASP A 1 124 ? 4.468 6.109 2.701 1.00 91.94 124 ASP A C 1
ATOM 976 O O . ASP A 1 124 ? 3.750 5.738 1.778 1.00 91.94 124 ASP A O 1
ATOM 980 N N . ARG A 1 125 ? 5.179 5.246 3.441 1.00 92.38 125 ARG A N 1
ATOM 981 C CA . ARG A 1 125 ? 5.170 3.799 3.211 1.00 92.38 125 ARG A CA 1
ATOM 982 C C . ARG A 1 125 ? 4.021 3.114 3.946 1.00 92.38 125 ARG A C 1
ATOM 984 O O . ARG A 1 125 ? 3.189 2.459 3.324 1.00 92.38 125 ARG A O 1
ATOM 991 N N . SER A 1 126 ? 3.978 3.226 5.275 1.00 93.94 126 SER A N 1
ATOM 992 C CA . SER A 1 126 ? 3.019 2.456 6.082 1.00 93.94 126 SER A CA 1
ATOM 993 C C . SER A 1 126 ? 1.570 2.871 5.815 1.00 93.94 126 SER A C 1
ATOM 995 O O . SER A 1 126 ? 0.695 2.012 5.705 1.00 93.94 126 SER A O 1
ATOM 997 N N . GLY A 1 127 ? 1.330 4.169 5.626 1.00 94.75 127 GLY A N 1
ATOM 998 C CA . GLY A 1 127 ? 0.047 4.730 5.215 1.00 94.75 127 GLY A CA 1
ATOM 999 C C . GLY A 1 127 ? -0.398 4.195 3.857 1.00 94.75 127 GLY A C 1
ATOM 1000 O O . GLY A 1 127 ? -1.500 3.662 3.769 1.00 94.75 127 GLY A O 1
ATOM 1001 N N . ALA A 1 128 ? 0.459 4.250 2.829 1.00 95.00 128 ALA A N 1
ATOM 1002 C CA . ALA A 1 128 ? 0.152 3.726 1.491 1.00 95.00 128 ALA A CA 1
ATOM 1003 C C . ALA A 1 128 ? -0.184 2.225 1.506 1.00 95.00 128 ALA A C 1
ATOM 1005 O O . ALA A 1 128 ? -1.160 1.789 0.892 1.00 95.00 128 ALA A O 1
ATOM 1006 N N . TYR A 1 129 ? 0.573 1.436 2.268 1.00 95.56 129 TYR A N 1
ATOM 1007 C CA . TYR A 1 129 ? 0.334 0.002 2.412 1.00 95.56 129 TYR A CA 1
ATOM 1008 C C . TYR A 1 129 ? -1.005 -0.316 3.079 1.00 95.56 129 TYR A C 1
ATOM 1010 O O . TYR A 1 129 ? -1.727 -1.200 2.612 1.00 95.56 129 TYR A O 1
ATOM 1018 N N . ILE A 1 130 ? -1.381 0.399 4.148 1.00 96.25 130 ILE A N 1
ATOM 1019 C CA . ILE A 1 130 ? -2.645 0.102 4.831 1.00 96.25 130 ILE A CA 1
ATOM 1020 C C . ILE A 1 130 ? -3.857 0.487 3.981 1.00 96.25 130 ILE A C 1
ATOM 1022 O O . ILE A 1 130 ? -4.835 -0.259 3.945 1.00 96.25 130 ILE A O 1
ATOM 1026 N N . VAL A 1 131 ? -3.798 1.603 3.243 1.00 95.06 131 VAL A N 1
ATOM 1027 C CA . VAL A 1 131 ? -4.906 1.986 2.354 1.00 95.06 131 VAL A CA 1
ATOM 1028 C C . VAL A 1 131 ? -5.004 1.068 1.138 1.00 95.06 131 VAL A C 1
ATOM 1030 O O . VAL A 1 131 ? -6.115 0.797 0.685 1.00 95.06 131 VAL A O 1
ATOM 1033 N N . ARG A 1 132 ? -3.886 0.507 0.655 1.00 95.06 132 ARG A N 1
ATOM 1034 C CA . ARG A 1 132 ? -3.893 -0.581 -0.333 1.00 95.06 132 ARG A CA 1
ATOM 1035 C C . ARG A 1 132 ? -4.598 -1.822 0.212 1.00 95.06 132 ARG A C 1
ATOM 1037 O O . ARG A 1 132 ? -5.489 -2.349 -0.454 1.00 95.06 132 ARG A O 1
ATOM 1044 N N . GLN A 1 133 ? -4.242 -2.267 1.417 1.00 95.81 133 GLN A N 1
ATOM 1045 C CA . GLN A 1 133 ? -4.872 -3.434 2.039 1.00 95.81 133 GLN A CA 1
ATOM 1046 C C . GLN A 1 133 ? -6.380 -3.224 2.232 1.00 95.81 133 GLN A C 1
ATOM 1048 O O . GLN A 1 133 ? -7.176 -4.125 1.961 1.00 95.81 133 GLN A O 1
ATOM 1053 N N . ALA A 1 134 ? -6.778 -2.023 2.660 1.00 94.06 134 ALA A N 1
ATOM 1054 C CA . ALA A 1 134 ? -8.178 -1.659 2.833 1.00 94.06 134 ALA A CA 1
ATOM 1055 C C . ALA A 1 134 ? -8.946 -1.646 1.505 1.00 94.06 134 ALA A C 1
ATOM 1057 O O . ALA A 1 134 ? -10.003 -2.271 1.420 1.00 94.06 134 ALA A O 1
ATOM 1058 N N . ALA A 1 135 ? -8.401 -1.025 0.453 1.00 91.75 135 ALA A N 1
ATOM 1059 C CA . ALA A 1 135 ? -9.019 -1.015 -0.874 1.00 91.75 135 ALA A CA 1
ATOM 1060 C C . ALA A 1 135 ? -9.166 -2.438 -1.440 1.00 91.75 135 ALA A C 1
ATOM 1062 O O . ALA A 1 135 ? -10.229 -2.804 -1.944 1.00 91.75 135 ALA A O 1
ATOM 1063 N N . LYS A 1 136 ? -8.133 -3.279 -1.283 1.00 92.31 136 LYS A N 1
ATOM 1064 C CA . LYS A 1 136 ? -8.172 -4.695 -1.680 1.00 92.31 136 LYS A CA 1
ATOM 1065 C C . LYS A 1 136 ? -9.239 -5.467 -0.902 1.00 92.31 136 LYS A C 1
ATOM 1067 O O . LYS A 1 136 ? -9.943 -6.280 -1.487 1.00 92.31 136 LYS A O 1
ATOM 1072 N N . GLY A 1 137 ? -9.391 -5.184 0.393 1.00 91.25 137 GLY A N 1
ATOM 1073 C CA . GLY A 1 137 ? -10.447 -5.747 1.232 1.00 91.25 137 GLY A CA 1
ATOM 1074 C C . GLY A 1 137 ? -11.851 -5.392 0.744 1.00 91.25 137 GLY A C 1
ATOM 1075 O O . GLY A 1 137 ? -12.693 -6.280 0.660 1.00 91.25 137 GLY A O 1
ATOM 1076 N N . VAL A 1 138 ? -12.099 -4.134 0.363 1.00 88.25 138 VAL A N 1
ATOM 1077 C CA . VAL A 1 138 ? -13.391 -3.692 -0.201 1.00 88.25 138 VAL A CA 1
ATOM 1078 C C . VAL A 1 138 ? -13.735 -4.473 -1.467 1.00 88.25 138 VAL A C 1
ATOM 1080 O O . VAL A 1 138 ? -14.818 -5.051 -1.547 1.00 88.25 138 VAL A O 1
ATOM 1083 N N . VAL A 1 139 ? -12.805 -4.528 -2.424 1.00 87.88 139 VAL A N 1
ATOM 1084 C CA . VAL A 1 139 ? -13.022 -5.210 -3.709 1.00 87.88 139 VAL A CA 1
ATOM 1085 C C . VAL A 1 139 ? -13.179 -6.718 -3.522 1.00 87.88 139 VAL A C 1
ATOM 1087 O O . VAL A 1 139 ? -14.116 -7.311 -4.041 1.00 87.88 139 VAL A O 1
ATOM 1090 N N . ALA A 1 140 ? -12.317 -7.344 -2.718 1.00 89.62 140 ALA A N 1
ATOM 1091 C CA . ALA A 1 140 ? -12.387 -8.780 -2.451 1.00 89.62 140 ALA A CA 1
ATOM 1092 C C . ALA A 1 140 ? -13.620 -9.196 -1.632 1.00 89.62 140 ALA A C 1
ATOM 1094 O O . ALA A 1 140 ? -13.955 -10.375 -1.588 1.00 89.62 140 ALA A O 1
ATOM 1095 N N . SER A 1 141 ? -14.278 -8.243 -0.971 1.00 86.81 141 SER A N 1
ATOM 1096 C CA . SER A 1 141 ? -15.550 -8.463 -0.272 1.00 86.81 141 SER A CA 1
ATOM 1097 C C . SER A 1 141 ? -16.762 -8.156 -1.149 1.00 86.81 141 SER A C 1
ATOM 1099 O O . SER A 1 141 ? -17.872 -8.095 -0.630 1.00 86.81 141 SER A O 1
ATOM 1101 N N . GLU A 1 142 ? -16.544 -7.913 -2.445 1.00 84.12 142 GLU A N 1
ATOM 1102 C CA . GLU A 1 142 ? -17.582 -7.616 -3.437 1.00 84.12 142 GLU A CA 1
ATOM 1103 C C . GLU A 1 142 ? -18.425 -6.374 -3.086 1.00 84.12 142 GLU A C 1
ATOM 1105 O O . GLU A 1 142 ? -19.549 -6.211 -3.552 1.00 84.12 142 GLU A O 1
ATOM 1110 N N . LEU A 1 143 ? -17.875 -5.461 -2.272 1.00 81.25 143 LEU A N 1
ATOM 1111 C CA . LEU A 1 143 ? -18.550 -4.216 -1.881 1.00 81.25 143 LEU A CA 1
ATOM 1112 C C . LEU A 1 143 ? -18.466 -3.145 -2.974 1.00 81.25 143 LEU A C 1
ATOM 1114 O O . LEU A 1 143 ? -19.289 -2.235 -3.013 1.00 81.25 143 LEU A O 1
ATOM 1118 N N . ALA A 1 144 ? -17.452 -3.237 -3.835 1.00 81.25 144 ALA A N 1
ATOM 1119 C CA . ALA A 1 144 ? -17.269 -2.396 -5.008 1.00 81.25 144 ALA A CA 1
ATOM 1120 C C . ALA A 1 144 ? -16.392 -3.121 -6.037 1.00 81.25 144 ALA A C 1
ATOM 1122 O O . ALA A 1 144 ? -15.573 -3.965 -5.676 1.00 81.25 144 ALA A O 1
ATOM 1123 N N . ARG A 1 145 ? -16.523 -2.759 -7.316 1.00 77.31 145 ARG A N 1
ATOM 1124 C CA . ARG A 1 145 ? -15.690 -3.312 -8.403 1.00 77.31 145 ARG A CA 1
ATOM 1125 C C . ARG A 1 145 ? -14.313 -2.658 -8.481 1.00 77.31 145 ARG A C 1
ATOM 1127 O O . ARG A 1 145 ? -13.331 -3.284 -8.867 1.00 77.31 145 ARG A O 1
ATOM 1134 N N . CYS A 1 146 ? -14.222 -1.403 -8.059 1.00 82.75 146 CYS A N 1
ATOM 1135 C CA . CYS A 1 146 ? -12.975 -0.698 -7.820 1.00 82.75 146 CYS A CA 1
ATOM 1136 C C . CYS A 1 146 ? -13.105 0.156 -6.556 1.00 82.75 146 CYS A C 1
ATOM 1138 O O . CYS A 1 146 ? -14.206 0.507 -6.132 1.00 82.75 146 CYS A O 1
ATOM 1140 N N . CYS A 1 147 ? -11.984 0.455 -5.910 1.00 85.50 147 CYS A N 1
ATOM 1141 C CA . CYS A 1 147 ? -11.974 1.266 -4.700 1.00 85.50 147 CYS A CA 1
ATOM 1142 C C . CYS A 1 147 ? -10.712 2.117 -4.659 1.00 85.50 147 CYS A C 1
ATOM 1144 O O . CYS A 1 147 ? -9.611 1.576 -4.731 1.00 85.50 147 CYS A O 1
ATOM 1146 N N . ILE A 1 148 ? -10.884 3.433 -4.518 1.00 89.94 148 ILE A N 1
ATOM 1147 C CA . ILE A 1 148 ? -9.812 4.382 -4.207 1.00 89.94 148 ILE A CA 1
ATOM 1148 C C . ILE A 1 148 ? -10.029 4.881 -2.783 1.00 89.94 148 ILE A C 1
ATOM 1150 O O . ILE A 1 148 ? -11.119 5.348 -2.463 1.00 89.94 148 ILE A O 1
ATOM 1154 N N . LEU A 1 149 ? -8.991 4.829 -1.955 1.00 90.25 149 LEU A N 1
ATOM 1155 C CA . LEU A 1 149 ? -8.967 5.375 -0.600 1.00 90.25 149 LEU A CA 1
ATOM 1156 C C . LEU A 1 149 ? -7.846 6.398 -0.476 1.00 90.25 149 LEU A C 1
ATOM 1158 O O . LEU A 1 149 ? -6.809 6.264 -1.123 1.00 90.25 149 LEU A O 1
ATOM 1162 N N . GLN A 1 150 ? -8.024 7.384 0.398 1.00 94.25 150 GLN A N 1
ATOM 1163 C CA . GLN A 1 150 ? -6.950 8.300 0.769 1.00 94.25 150 GLN A CA 1
ATOM 1164 C C . GLN A 1 150 ? -6.920 8.502 2.277 1.00 94.25 150 GLN A C 1
ATOM 1166 O O . GLN A 1 150 ? -7.960 8.686 2.906 1.00 94.25 150 GLN A O 1
ATOM 1171 N N . VAL A 1 151 ? -5.714 8.487 2.838 1.00 95.50 151 VAL A N 1
ATOM 1172 C CA . VAL A 1 151 ? -5.434 8.867 4.223 1.00 95.50 151 VAL A CA 1
ATOM 1173 C C . VAL A 1 151 ? -4.479 10.050 4.246 1.00 95.50 151 VAL A C 1
ATOM 1175 O O . VAL A 1 151 ? -3.645 10.186 3.352 1.00 95.50 151 VAL A O 1
ATOM 1178 N N . SER A 1 152 ? -4.593 10.911 5.251 1.00 95.81 152 SER A N 1
ATOM 1179 C CA . SER A 1 152 ? -3.631 11.984 5.479 1.00 95.81 152 SER A CA 1
ATOM 1180 C C . SER A 1 152 ? -3.213 12.113 6.928 1.00 95.81 152 SER A C 1
ATOM 1182 O O . SER A 1 152 ? -3.968 11.750 7.829 1.00 95.81 152 SER A O 1
ATOM 1184 N N . TYR A 1 153 ? -2.019 12.655 7.142 1.00 95.38 153 TYR A N 1
ATOM 1185 C CA . TYR A 1 153 ? -1.441 12.856 8.462 1.00 95.38 153 TYR A CA 1
ATOM 1186 C C . TYR A 1 153 ? -0.803 14.231 8.584 1.00 95.38 153 TYR A C 1
ATOM 1188 O O . TYR A 1 153 ? -0.228 14.758 7.630 1.00 95.38 153 TYR A O 1
ATOM 1196 N N . ALA A 1 154 ? -0.847 14.755 9.803 1.00 92.81 154 ALA A N 1
ATOM 1197 C CA . ALA A 1 154 ? -0.008 15.847 10.258 1.00 92.81 154 ALA A CA 1
ATOM 1198 C C . ALA A 1 154 ? 1.159 15.285 11.083 1.00 92.81 154 ALA A C 1
ATOM 1200 O O . ALA A 1 154 ? 1.005 14.298 11.810 1.00 92.81 154 ALA A O 1
ATOM 1201 N N . THR A 1 155 ? 2.322 15.930 10.998 1.00 89.12 155 THR A N 1
ATOM 1202 C CA . THR A 1 155 ? 3.530 15.509 11.715 1.00 89.12 155 THR A CA 1
ATOM 1203 C C . THR A 1 155 ? 3.278 15.406 13.219 1.00 89.12 155 THR A C 1
ATOM 1205 O O . THR A 1 155 ? 2.684 16.293 13.830 1.00 89.12 155 THR A O 1
ATOM 1208 N N . ALA A 1 156 ? 3.755 14.318 13.822 1.00 87.62 156 ALA A N 1
ATOM 1209 C CA . ALA A 1 156 ? 3.622 13.986 15.239 1.00 87.62 156 ALA A CA 1
ATOM 1210 C C . ALA A 1 156 ? 2.178 13.801 15.759 1.00 87.62 156 ALA A C 1
ATOM 1212 O O . ALA A 1 156 ? 1.992 13.631 16.967 1.00 87.62 156 ALA A O 1
ATOM 1213 N N . VAL A 1 157 ? 1.171 13.729 14.880 1.00 90.88 157 VAL A N 1
ATOM 1214 C CA . VAL A 1 157 ? -0.217 13.397 15.243 1.00 90.88 157 VAL A CA 1
ATOM 1215 C C . VAL A 1 157 ? -0.482 11.903 14.985 1.00 90.88 157 VAL A C 1
ATOM 1217 O O . VAL A 1 157 ? -0.176 11.423 13.893 1.00 90.88 157 VAL A O 1
ATOM 1220 N N . PRO A 1 158 ? -0.986 11.126 15.970 1.00 91.56 158 PRO A N 1
ATOM 1221 C CA . PRO A 1 158 ? -1.255 9.692 15.777 1.00 91.56 158 PRO A CA 1
ATOM 1222 C C . PRO A 1 158 ? -2.468 9.407 14.896 1.00 91.56 158 PRO A C 1
ATOM 1224 O O . PRO A 1 158 ? -2.452 8.463 14.110 1.00 91.56 158 PRO A O 1
ATOM 1227 N N . GLU A 1 159 ? -3.525 10.201 15.046 1.00 93.88 159 GLU A N 1
ATOM 1228 C CA . GLU A 1 159 ? -4.760 10.035 14.285 1.00 93.88 159 GLU A CA 1
ATOM 1229 C C . GLU A 1 159 ? -4.626 10.637 12.877 1.00 93.88 159 GLU A C 1
ATOM 1231 O O . GLU A 1 159 ? -3.970 11.672 12.712 1.00 93.88 159 GLU A O 1
ATOM 1236 N N . PRO A 1 160 ? -5.252 10.026 11.855 1.00 94.69 160 PRO A N 1
ATOM 1237 C CA . PRO A 1 160 ? -5.258 10.595 10.517 1.00 94.69 160 PRO A CA 1
ATOM 1238 C C . PRO A 1 160 ? -6.023 11.924 10.505 1.00 94.69 160 PRO A C 1
ATOM 1240 O O . PRO A 1 160 ? -7.123 12.034 11.049 1.00 94.69 160 PRO A O 1
ATOM 1243 N N . SER A 1 161 ? -5.460 12.928 9.838 1.00 93.50 161 SER A N 1
ATOM 1244 C CA . SER A 1 161 ? -6.089 14.238 9.651 1.00 93.50 161 SER A CA 1
ATOM 1245 C C . SER A 1 161 ? -7.312 14.153 8.737 1.00 93.50 161 SER A C 1
ATOM 1247 O O . SER A 1 161 ? -8.295 14.858 8.948 1.00 93.50 161 SER A O 1
ATOM 1249 N N . SER A 1 162 ? -7.283 13.263 7.743 1.00 92.69 162 SER A N 1
ATOM 1250 C CA . SER A 1 162 ? -8.431 12.962 6.890 1.00 92.69 162 SER A CA 1
ATOM 1251 C C . SER A 1 162 ? -8.412 11.517 6.400 1.00 92.69 162 SER A C 1
ATOM 1253 O O . SER A 1 162 ? -7.364 10.881 6.289 1.00 92.69 162 SER A O 1
ATOM 1255 N N . LEU A 1 163 ? -9.607 11.020 6.084 1.00 89.44 163 LEU A N 1
ATOM 1256 C CA . LEU A 1 163 ? -9.849 9.741 5.426 1.00 89.44 163 LEU A CA 1
ATOM 1257 C C . LEU A 1 163 ? -10.951 9.963 4.383 1.00 89.44 163 LEU A C 1
ATOM 1259 O O . LEU A 1 163 ? -12.083 10.283 4.753 1.00 89.44 163 LEU A O 1
ATOM 1263 N N . PHE A 1 164 ? -10.613 9.852 3.099 1.00 84.19 164 PHE A N 1
ATOM 1264 C CA . PHE A 1 164 ? -11.530 10.075 1.976 1.00 84.19 164 PHE A CA 1
ATOM 1265 C C . PHE A 1 164 ? -12.021 8.748 1.386 1.00 84.19 164 PHE A C 1
ATOM 1267 O O . PHE A 1 164 ? -11.324 7.732 1.439 1.00 84.19 164 PHE A O 1
ATOM 1274 N N . ASN A 1 165 ? -13.249 8.768 0.852 1.00 75.00 165 ASN A N 1
ATOM 1275 C CA . ASN A 1 165 ? -13.956 7.621 0.267 1.00 75.00 165 ASN A CA 1
ATOM 1276 C C . ASN A 1 165 ? -14.004 6.377 1.180 1.00 75.00 165 ASN A C 1
ATOM 1278 O O . ASN A 1 165 ? -13.982 5.233 0.739 1.00 75.00 165 ASN A O 1
ATOM 1282 N N . THR A 1 166 ? -14.015 6.610 2.495 1.00 73.38 166 THR A N 1
ATOM 1283 C CA . THR A 1 166 ? -13.904 5.562 3.510 1.00 73.38 166 THR A CA 1
ATOM 1284 C C . THR A 1 166 ? -15.282 5.208 4.063 1.00 73.38 166 THR A C 1
ATOM 1286 O O . THR A 1 166 ? -15.933 6.041 4.692 1.00 73.38 166 THR A O 1
ATOM 1289 N N . LEU A 1 167 ? -15.708 3.958 3.878 1.00 75.38 167 LEU A N 1
ATOM 1290 C CA . LEU A 1 167 ? -16.915 3.399 4.495 1.00 75.38 167 LEU A CA 1
ATOM 1291 C C . LEU A 1 167 ? -16.739 3.246 6.017 1.00 75.38 167 LEU A C 1
ATOM 1293 O O . LEU A 1 167 ? -15.624 3.016 6.493 1.00 75.38 167 LEU A O 1
ATOM 1297 N N . ALA A 1 168 ? -17.836 3.286 6.783 1.00 80.38 168 ALA A N 1
ATOM 1298 C CA . ALA A 1 168 ? -17.816 3.004 8.228 1.00 80.38 168 ALA A CA 1
ATOM 1299 C C . ALA A 1 168 ? -17.131 1.659 8.534 1.00 80.38 168 ALA A C 1
ATOM 1301 O O . ALA A 1 168 ? -16.264 1.573 9.401 1.00 80.38 168 ALA A O 1
ATOM 1302 N N . LEU A 1 169 ? -17.404 0.658 7.694 1.00 82.62 169 LEU A N 1
ATOM 1303 C CA . LEU A 1 169 ? -16.820 -0.674 7.785 1.00 82.62 169 LEU A CA 1
ATOM 1304 C C . LEU A 1 169 ? -15.284 -0.676 7.695 1.00 82.62 169 LEU A C 1
ATOM 1306 O O . LEU A 1 169 ? -14.633 -1.483 8.353 1.00 82.62 169 LEU A O 1
ATOM 1310 N N . ILE A 1 170 ? -14.677 0.240 6.929 1.00 86.56 170 ILE A N 1
ATOM 1311 C CA . ILE A 1 170 ? -13.213 0.367 6.883 1.00 86.56 170 ILE A CA 1
ATOM 1312 C C . ILE A 1 170 ? -12.685 0.894 8.221 1.00 86.56 170 ILE A C 1
ATOM 1314 O O . ILE A 1 170 ? -11.688 0.379 8.718 1.00 86.56 170 ILE A O 1
ATOM 1318 N N . ARG A 1 171 ? -13.352 1.879 8.834 1.00 86.88 171 ARG A N 1
ATOM 1319 C CA . ARG A 1 171 ? -12.932 2.453 10.127 1.00 86.88 171 ARG A CA 1
ATOM 1320 C C . ARG A 1 171 ? -13.050 1.459 11.282 1.00 86.88 171 ARG A C 1
ATOM 1322 O O . ARG A 1 171 ? -12.265 1.524 12.218 1.00 86.88 171 ARG A O 1
ATOM 1329 N N . GLU A 1 172 ? -14.003 0.538 11.203 1.00 89.88 172 GLU A N 1
ATOM 1330 C CA . GLU A 1 172 ? -14.193 -0.529 12.194 1.00 89.88 172 GLU A CA 1
ATOM 1331 C C . GLU A 1 172 ? -13.168 -1.660 12.045 1.00 89.88 172 GLU A C 1
ATOM 1333 O O . GLU A 1 172 ? -12.807 -2.315 13.022 1.00 89.88 172 GLU A O 1
ATOM 1338 N N . ASN A 1 173 ? -12.688 -1.902 10.821 1.00 90.94 173 ASN A N 1
ATOM 1339 C CA . ASN A 1 173 ? -11.819 -3.035 10.518 1.00 90.94 173 ASN A CA 1
ATOM 1340 C C . ASN A 1 173 ? -10.339 -2.663 10.391 1.00 90.94 173 ASN A C 1
ATOM 1342 O O . ASN A 1 173 ? -9.488 -3.539 10.553 1.00 90.94 173 ASN A O 1
ATOM 1346 N N . PHE A 1 174 ? -9.997 -1.412 10.106 1.00 93.44 174 PHE A N 1
ATOM 1347 C CA . PHE A 1 174 ? -8.617 -0.982 9.908 1.00 93.44 174 PHE A CA 1
ATOM 1348 C C . PHE A 1 174 ? -8.223 0.100 10.901 1.00 93.44 174 PHE A C 1
ATOM 1350 O O . PHE A 1 174 ? -8.977 1.020 11.203 1.00 93.44 174 PHE A O 1
ATOM 1357 N N . TYR A 1 175 ? -6.986 -0.005 11.375 1.00 94.00 175 TYR A N 1
ATOM 1358 C CA . TYR A 1 175 ? -6.378 0.992 12.238 1.00 94.00 175 TYR A CA 1
ATOM 1359 C C . TYR A 1 175 ? -5.430 1.846 11.414 1.00 94.00 175 TYR A C 1
ATOM 1361 O O . TYR A 1 175 ? -4.519 1.318 10.782 1.00 94.00 175 TYR A O 1
ATOM 1369 N N . PHE A 1 176 ? -5.614 3.161 11.479 1.00 95.00 176 PHE A N 1
ATOM 1370 C CA . PHE A 1 176 ? -4.826 4.123 10.711 1.00 95.00 176 PHE A CA 1
ATOM 1371 C C . PHE A 1 176 ? -3.766 4.840 11.550 1.00 95.00 176 PHE A C 1
ATOM 1373 O O . PHE A 1 176 ? -3.169 5.802 11.092 1.00 95.00 176 PHE A O 1
ATOM 1380 N N . ARG A 1 177 ? -3.482 4.395 12.775 1.00 94.44 177 ARG A N 1
ATOM 1381 C CA . ARG A 1 177 ? -2.407 4.997 13.578 1.00 94.44 177 ARG A CA 1
ATOM 1382 C C . ARG A 1 177 ? -1.044 4.449 13.129 1.00 94.44 177 ARG A C 1
ATOM 1384 O O . ARG A 1 177 ? -0.904 3.226 13.105 1.00 94.44 177 ARG A O 1
ATOM 1391 N N . PRO A 1 178 ? -0.025 5.277 12.828 1.00 91.25 178 PRO A N 1
ATOM 1392 C CA . PRO A 1 178 ? 1.212 4.860 12.145 1.00 91.25 178 PRO A CA 1
ATOM 1393 C C . PRO A 1 178 ? 1.923 3.644 12.754 1.00 91.25 178 PRO A C 1
ATOM 1395 O O . PRO A 1 178 ? 2.281 2.683 12.063 1.00 91.25 178 PRO A O 1
ATOM 1398 N N . ARG A 1 179 ? 2.100 3.637 14.080 1.00 89.94 179 ARG A N 1
ATOM 1399 C CA . ARG A 1 179 ? 2.749 2.509 14.758 1.00 89.94 179 ARG A CA 1
ATOM 1400 C C . ARG A 1 179 ? 1.844 1.281 14.840 1.00 89.94 179 ARG A C 1
ATOM 1402 O O . ARG A 1 179 ? 2.342 0.166 14.721 1.00 89.94 179 ARG A O 1
ATOM 1409 N N . VAL A 1 180 ? 0.536 1.475 15.002 1.00 93.12 180 VAL A N 1
ATOM 1410 C CA . VAL A 1 180 ? -0.447 0.381 15.010 1.00 93.12 180 VAL A CA 1
ATOM 1411 C C . VAL A 1 180 ? -0.508 -0.288 13.637 1.00 93.12 180 VAL A C 1
ATOM 1413 O O . VAL A 1 180 ? -0.515 -1.512 13.571 1.00 93.12 180 VAL A O 1
ATOM 1416 N N . ILE A 1 181 ? -0.444 0.490 12.549 1.00 94.00 181 ILE A N 1
ATOM 1417 C CA . ILE A 1 181 ? -0.282 -0.030 11.184 1.00 94.00 181 ILE A CA 1
ATOM 1418 C C . ILE A 1 181 ? 0.961 -0.917 11.126 1.00 94.00 181 ILE A C 1
ATOM 1420 O O . ILE A 1 181 ? 0.867 -2.093 10.791 1.00 94.00 181 ILE A O 1
ATOM 1424 N N . SER A 1 182 ? 2.115 -0.372 11.522 1.00 90.81 182 SER A N 1
ATOM 1425 C CA . SER A 1 182 ? 3.397 -1.082 11.456 1.00 90.81 182 SER A CA 1
ATOM 1426 C C . SER A 1 182 ? 3.394 -2.418 12.204 1.00 90.81 182 SER A C 1
ATOM 1428 O O . SER A 1 182 ? 4.082 -3.345 11.790 1.00 90.81 182 SER A O 1
ATOM 1430 N N . ILE A 1 183 ? 2.640 -2.521 13.302 1.00 90.81 183 ILE A N 1
ATOM 1431 C CA . ILE A 1 183 ? 2.481 -3.758 14.075 1.00 90.81 183 ILE A CA 1
ATOM 1432 C C . ILE A 1 183 ? 1.498 -4.708 13.381 1.00 90.81 183 ILE A C 1
ATOM 1434 O O . ILE A 1 183 ? 1.818 -5.877 13.186 1.00 90.81 183 ILE A O 1
ATOM 1438 N N . ASN A 1 184 ? 0.327 -4.216 12.973 1.00 91.69 184 ASN A N 1
ATOM 1439 C CA . ASN A 1 184 ? -0.749 -5.039 12.411 1.00 91.69 184 ASN A CA 1
ATOM 1440 C C . ASN A 1 184 ? -0.385 -5.678 11.072 1.00 91.69 184 ASN A C 1
ATOM 1442 O O . ASN A 1 184 ? -0.749 -6.825 10.819 1.00 91.69 184 ASN A O 1
ATOM 1446 N N . ILE A 1 185 ? 0.330 -4.937 10.226 1.00 91.19 185 ILE A N 1
ATOM 1447 C CA . ILE A 1 185 ? 0.895 -5.453 8.978 1.00 91.19 185 ILE A CA 1
ATOM 1448 C C . ILE A 1 185 ? 2.389 -5.756 9.121 1.00 91.19 185 ILE A C 1
ATOM 1450 O O . ILE A 1 185 ? 3.079 -5.917 8.127 1.00 91.19 185 ILE A O 1
ATOM 1454 N N . ASP A 1 186 ? 2.890 -5.898 10.351 1.00 90.06 186 ASP A N 1
ATOM 1455 C CA . ASP A 1 186 ? 4.139 -6.613 10.633 1.00 90.06 186 ASP A CA 1
ATOM 1456 C C . ASP A 1 186 ? 5.392 -6.062 9.907 1.00 90.06 186 ASP A C 1
ATOM 1458 O O . ASP A 1 186 ? 6.352 -6.765 9.592 1.00 90.06 186 ASP A O 1
ATOM 1462 N N . LEU A 1 187 ? 5.415 -4.744 9.701 1.00 88.00 187 LEU A N 1
ATOM 1463 C CA . LEU A 1 187 ? 6.468 -4.011 8.990 1.00 88.00 187 LEU A CA 1
ATOM 1464 C C . LEU A 1 187 ? 7.799 -3.950 9.752 1.00 88.00 187 LEU A C 1
ATOM 1466 O O . LEU A 1 187 ? 8.818 -3.527 9.207 1.00 88.00 187 LEU A O 1
ATOM 1470 N N . MET A 1 188 ? 7.828 -4.365 11.018 1.00 80.25 188 MET A N 1
ATOM 1471 C CA . MET A 1 188 ? 9.056 -4.362 11.818 1.00 80.25 188 MET A CA 1
ATOM 1472 C C . MET A 1 188 ? 9.969 -5.566 11.543 1.00 80.25 188 MET A C 1
ATOM 1474 O O . MET A 1 188 ? 11.100 -5.579 12.023 1.00 80.25 188 MET A O 1
ATOM 1478 N N . ARG A 1 189 ? 9.536 -6.555 10.747 1.00 72.88 189 ARG A N 1
ATOM 1479 C CA . ARG A 1 189 ? 10.321 -7.761 10.416 1.00 72.88 189 ARG A CA 1
ATOM 1480 C C . ARG A 1 189 ? 11.413 -7.542 9.364 1.00 72.88 189 ARG A C 1
ATOM 1482 O O . ARG A 1 189 ? 11.697 -8.446 8.588 1.00 72.88 189 ARG A O 1
ATOM 1489 N N . GLY A 1 190 ? 12.077 -6.386 9.349 1.00 59.19 190 GLY A N 1
ATOM 1490 C CA . GLY A 1 190 ? 13.111 -6.029 8.359 1.00 59.19 190 GLY A CA 1
ATOM 1491 C C . GLY A 1 190 ? 14.307 -6.997 8.224 1.00 59.19 190 GLY A C 1
ATOM 1492 O O . GLY A 1 190 ? 15.203 -6.738 7.433 1.00 59.19 190 GLY A O 1
ATOM 1493 N N . CYS A 1 191 ? 14.330 -8.106 8.966 1.00 49.59 191 CYS A N 1
ATOM 1494 C CA . CYS A 1 191 ? 15.371 -9.127 9.009 1.00 49.59 191 CYS A CA 1
ATOM 1495 C C . CYS A 1 191 ? 15.422 -10.062 7.780 1.00 49.59 191 CYS A C 1
ATOM 1497 O O . CYS A 1 191 ? 16.432 -10.734 7.607 1.00 49.59 191 CYS A O 1
ATOM 1499 N N . ASN A 1 192 ? 14.384 -10.111 6.932 1.00 59.41 192 ASN A N 1
ATOM 1500 C CA . ASN A 1 192 ? 14.287 -11.072 5.814 1.00 59.41 192 ASN A CA 1
ATOM 1501 C C . ASN A 1 192 ? 14.402 -10.426 4.420 1.00 59.41 192 ASN A C 1
ATOM 1503 O O . ASN A 1 192 ? 13.766 -10.897 3.489 1.00 59.41 192 ASN A O 1
ATOM 1507 N N . PHE A 1 193 ? 15.126 -9.311 4.273 1.00 70.06 193 PHE A N 1
ATOM 1508 C CA . PHE A 1 193 ? 15.282 -8.593 2.989 1.00 70.06 193 PHE A CA 1
ATOM 1509 C C . PHE A 1 193 ? 13.973 -8.151 2.298 1.00 70.06 193 PHE A C 1
ATOM 1511 O O . PHE A 1 193 ? 14.013 -7.619 1.196 1.00 70.06 193 PHE A O 1
ATOM 1518 N N . MET A 1 194 ? 12.824 -8.246 2.974 1.00 81.81 194 MET A N 1
ATOM 1519 C CA . MET A 1 194 ? 11.496 -7.880 2.459 1.00 81.81 194 MET A CA 1
ATOM 1520 C C . MET A 1 194 ? 11.466 -6.510 1.759 1.00 81.81 194 MET A C 1
ATOM 1522 O O . MET A 1 194 ? 10.877 -6.367 0.697 1.00 81.81 194 MET A O 1
ATOM 1526 N N . TYR A 1 195 ? 12.113 -5.488 2.330 1.00 83.94 195 TYR A N 1
ATOM 1527 C CA . TYR A 1 195 ? 12.137 -4.149 1.723 1.00 83.94 195 TYR A CA 1
ATOM 1528 C C . TYR A 1 195 ? 13.054 -4.035 0.502 1.00 83.94 195 TYR A C 1
ATOM 1530 O O . TYR A 1 195 ? 12.855 -3.151 -0.327 1.00 83.94 195 TYR A O 1
ATOM 1538 N N . GLN A 1 196 ? 14.056 -4.906 0.393 1.00 85.12 196 GLN A N 1
ATOM 1539 C CA . GLN A 1 196 ? 14.886 -4.999 -0.802 1.00 85.12 196 GLN A CA 1
ATOM 1540 C C . GLN A 1 196 ? 14.079 -5.611 -1.946 1.00 85.12 196 GLN A C 1
ATOM 1542 O O . GLN A 1 196 ? 14.111 -5.085 -3.050 1.00 85.12 196 GLN A O 1
ATOM 1547 N N . GLU A 1 197 ? 13.277 -6.641 -1.663 1.00 85.12 197 GLU A N 1
ATOM 1548 C CA . GLU A 1 197 ? 12.384 -7.243 -2.660 1.00 85.12 197 GLU A CA 1
ATOM 1549 C C . GLU A 1 197 ? 11.339 -6.251 -3.176 1.00 85.12 197 GLU A C 1
ATOM 1551 O O . GLU A 1 197 ? 10.963 -6.330 -4.339 1.00 85.12 197 GLU A O 1
ATOM 1556 N N . THR A 1 198 ? 10.879 -5.305 -2.346 1.00 85.19 198 THR A N 1
ATOM 1557 C CA . THR A 1 198 ? 9.934 -4.265 -2.788 1.00 85.19 198 THR A CA 1
ATOM 1558 C C . THR A 1 198 ? 10.562 -3.178 -3.658 1.00 85.19 198 THR A C 1
ATOM 1560 O O . THR A 1 198 ? 9.829 -2.460 -4.323 1.00 85.19 198 THR A O 1
ATOM 1563 N N . ALA A 1 199 ? 11.890 -3.023 -3.634 1.00 84.38 199 ALA A N 1
ATOM 1564 C CA . ALA A 1 199 ? 12.571 -1.893 -4.270 1.00 84.38 199 ALA A CA 1
ATOM 1565 C C . ALA A 1 199 ? 12.631 -1.981 -5.806 1.00 84.38 199 ALA A C 1
ATOM 1567 O O . ALA A 1 199 ? 13.044 -1.014 -6.441 1.00 84.38 199 ALA A O 1
ATOM 1568 N N . ALA A 1 200 ? 12.230 -3.118 -6.378 1.00 80.88 200 ALA A N 1
ATOM 1569 C CA . ALA A 1 200 ? 12.079 -3.343 -7.807 1.00 80.88 200 ALA A CA 1
ATOM 1570 C C . ALA A 1 200 ? 10.745 -4.050 -8.083 1.00 80.88 200 ALA A C 1
ATOM 1572 O O . ALA A 1 200 ? 10.182 -4.722 -7.213 1.00 80.88 200 ALA A O 1
ATOM 1573 N N . TYR A 1 201 ? 10.236 -3.891 -9.307 1.00 80.12 201 TYR A N 1
ATOM 1574 C CA . TYR A 1 201 ? 8.986 -4.508 -9.779 1.00 80.12 201 TYR A CA 1
ATOM 1575 C C . TYR A 1 201 ? 7.716 -4.109 -9.015 1.00 80.12 201 TYR A C 1
ATOM 1577 O O . TYR A 1 201 ? 6.683 -4.777 -9.102 1.00 80.12 201 TYR A O 1
ATOM 1585 N N . GLY A 1 202 ? 7.777 -2.990 -8.298 1.00 84.06 202 GLY A N 1
ATOM 1586 C CA . GLY A 1 202 ? 6.659 -2.428 -7.564 1.00 84.06 202 GLY A CA 1
ATOM 1587 C C . GLY A 1 202 ? 6.414 -3.066 -6.200 1.00 84.06 202 GLY A C 1
ATOM 1588 O O . GLY A 1 202 ? 6.732 -4.226 -5.926 1.00 84.06 202 GLY A O 1
ATOM 1589 N N . HIS A 1 203 ? 5.792 -2.274 -5.330 1.00 90.19 203 HIS A N 1
ATOM 1590 C CA . HIS A 1 203 ? 5.486 -2.657 -3.955 1.00 90.19 203 HIS A CA 1
ATOM 1591 C C . HIS A 1 203 ? 4.144 -3.400 -3.821 1.00 90.19 203 HIS A C 1
ATOM 1593 O O . HIS A 1 203 ? 3.863 -3.997 -2.778 1.00 90.19 203 HIS A O 1
ATOM 1599 N N . LEU A 1 204 ? 3.280 -3.313 -4.837 1.00 90.69 204 LEU A N 1
ATOM 1600 C CA . LEU A 1 204 ? 1.866 -3.687 -4.771 1.00 90.69 204 LEU A CA 1
ATOM 1601 C C . LEU A 1 204 ? 1.515 -4.776 -5.796 1.00 90.69 204 LEU A C 1
ATOM 1603 O O . LEU A 1 204 ? 2.181 -4.941 -6.812 1.00 90.69 204 LEU A O 1
ATOM 1607 N N . GLY A 1 205 ? 0.434 -5.517 -5.543 1.00 86.31 205 GLY A N 1
ATOM 1608 C CA . GLY A 1 205 ? -0.092 -6.536 -6.467 1.00 86.31 205 GLY A CA 1
ATOM 1609 C C . GLY A 1 205 ? 0.737 -7.822 -6.569 1.00 86.31 205 GLY A C 1
ATOM 1610 O O . GLY A 1 205 ? 0.549 -8.608 -7.505 1.00 86.31 205 GLY A O 1
ATOM 1611 N N . ARG A 1 206 ? 1.637 -8.047 -5.612 1.00 86.12 206 ARG A N 1
ATOM 1612 C CA . ARG A 1 206 ? 2.532 -9.205 -5.545 1.00 86.12 206 ARG A CA 1
ATOM 1613 C C . ARG A 1 206 ? 2.073 -10.205 -4.481 1.00 86.12 206 ARG A C 1
ATOM 1615 O O . ARG A 1 206 ? 1.485 -9.814 -3.476 1.00 86.12 206 ARG A O 1
ATOM 1622 N N . ASP A 1 207 ? 2.342 -11.488 -4.717 1.00 85.94 207 ASP A N 1
ATOM 1623 C CA . ASP A 1 207 ? 1.902 -12.593 -3.844 1.00 85.94 207 ASP A CA 1
ATOM 1624 C C . ASP A 1 207 ? 3.005 -13.070 -2.886 1.00 85.94 207 ASP A C 1
ATOM 1626 O O . ASP A 1 207 ? 2.885 -14.124 -2.258 1.00 85.94 207 ASP A O 1
ATOM 1630 N N . ASP A 1 208 ? 4.088 -12.299 -2.772 1.00 87.12 208 ASP A N 1
ATOM 1631 C CA . ASP A 1 208 ? 5.207 -12.607 -1.893 1.00 87.12 208 ASP A CA 1
ATOM 1632 C C . ASP A 1 208 ? 4.724 -12.745 -0.435 1.00 87.12 208 ASP A C 1
ATOM 1634 O O . ASP A 1 208 ? 4.063 -11.842 0.092 1.00 87.12 208 ASP A O 1
ATOM 1638 N N . PRO A 1 209 ? 5.058 -13.840 0.279 1.00 84.88 209 PRO A N 1
ATOM 1639 C CA . PRO A 1 209 ? 4.564 -14.078 1.638 1.00 84.88 209 PRO A CA 1
ATOM 1640 C C . PRO A 1 209 ? 4.910 -12.969 2.640 1.00 84.88 209 PRO A C 1
ATOM 1642 O O . PRO A 1 209 ? 4.189 -12.785 3.630 1.00 84.88 209 PRO A O 1
ATOM 1645 N N . GLY A 1 210 ? 6.010 -12.250 2.390 1.00 85.94 210 GLY A N 1
ATOM 1646 C CA . GLY A 1 210 ? 6.458 -11.105 3.178 1.00 85.94 210 GLY A CA 1
ATOM 1647 C C . GLY A 1 210 ? 5.587 -9.859 3.011 1.00 85.94 210 GLY A C 1
ATOM 1648 O O . GLY A 1 210 ? 5.581 -9.009 3.896 1.00 85.94 210 GLY A O 1
ATOM 1649 N N . PHE A 1 211 ? 4.808 -9.745 1.931 1.00 91.19 211 PHE A N 1
ATOM 1650 C CA . PHE A 1 211 ? 4.042 -8.536 1.617 1.00 91.19 211 PHE A CA 1
ATOM 1651 C C . PHE A 1 211 ? 2.673 -8.614 2.284 1.00 91.19 211 PHE A C 1
ATOM 1653 O O . PHE A 1 211 ? 1.622 -8.841 1.686 1.00 91.19 211 PHE A O 1
ATOM 1660 N N . THR A 1 212 ? 2.693 -8.455 3.598 1.00 92.81 212 THR A N 1
ATOM 1661 C CA . THR A 1 212 ? 1.530 -8.574 4.485 1.00 92.81 212 THR A CA 1
ATOM 1662 C C . THR A 1 212 ? 0.387 -7.622 4.136 1.00 92.81 212 THR A C 1
ATOM 1664 O O . THR A 1 212 ? -0.769 -7.966 4.377 1.00 92.81 212 THR A O 1
ATOM 1667 N N . TRP A 1 213 ? 0.676 -6.467 3.533 1.00 94.00 213 TRP A N 1
ATOM 1668 C CA . TRP A 1 213 ? -0.325 -5.509 3.051 1.00 94.00 213 TRP A CA 1
ATOM 1669 C C . TRP A 1 213 ? -1.103 -6.001 1.823 1.00 94.00 213 TRP A C 1
ATOM 1671 O O . TRP A 1 213 ? -2.204 -5.521 1.566 1.00 94.00 213 TRP A O 1
ATOM 1681 N N . GLU A 1 214 ? -0.594 -6.998 1.097 1.00 93.56 214 GLU A N 1
ATOM 1682 C CA . GLU A 1 214 ? -1.332 -7.664 0.020 1.00 93.56 214 GLU A CA 1
ATOM 1683 C C . GLU A 1 214 ? -2.250 -8.780 0.539 1.00 93.56 214 GLU A C 1
ATOM 1685 O O . GLU A 1 214 ? -3.094 -9.282 -0.209 1.00 93.56 214 GLU A O 1
ATOM 1690 N N . ARG A 1 215 ? -2.166 -9.151 1.825 1.00 93.44 215 ARG A N 1
ATOM 1691 C CA . ARG A 1 215 ? -3.089 -10.128 2.416 1.00 93.44 215 ARG A CA 1
ATOM 1692 C C . ARG A 1 215 ? -4.473 -9.513 2.553 1.00 93.44 215 ARG A C 1
ATOM 1694 O O . ARG A 1 215 ? -4.651 -8.496 3.224 1.00 93.44 215 ARG A O 1
ATOM 1701 N N . VAL A 1 216 ? -5.454 -10.159 1.934 1.00 92.50 216 VAL A N 1
ATOM 1702 C CA . VAL A 1 216 ? -6.843 -9.701 1.924 1.00 92.50 216 VAL A CA 1
ATOM 1703 C C . VAL A 1 216 ? -7.455 -9.819 3.317 1.00 92.50 216 VAL A C 1
ATOM 1705 O O . VAL A 1 216 ? -7.441 -10.888 3.927 1.00 92.50 216 VAL A O 1
ATOM 1708 N N . LYS A 1 217 ? -8.062 -8.726 3.785 1.00 92.56 217 LYS A N 1
ATOM 1709 C CA . LYS A 1 217 ? -8.960 -8.721 4.940 1.00 92.56 217 LYS A CA 1
ATOM 1710 C C . LYS A 1 217 ? -10.392 -8.541 4.448 1.00 92.56 217 LYS A C 1
ATOM 1712 O O . LYS A 1 217 ? -10.750 -7.455 4.000 1.00 92.56 217 LYS A O 1
ATOM 1717 N N . LEU A 1 218 ? -11.188 -9.608 4.522 1.00 89.75 218 LEU A N 1
ATOM 1718 C CA . LEU A 1 218 ? -12.597 -9.566 4.136 1.00 89.75 218 LEU A CA 1
ATOM 1719 C C . LEU A 1 218 ? -13.404 -8.709 5.114 1.00 89.75 218 LEU A C 1
ATOM 1721 O O . LEU A 1 218 ? -13.250 -8.809 6.332 1.00 89.75 218 LEU A O 1
ATOM 1725 N N . LEU A 1 219 ? -14.286 -7.896 4.553 1.00 85.00 219 LEU A N 1
ATOM 1726 C CA . LEU A 1 219 ? -15.161 -6.965 5.233 1.00 85.00 219 LEU A CA 1
ATOM 1727 C C . LEU A 1 219 ? -16.583 -7.506 5.158 1.00 85.00 219 LEU A C 1
ATOM 1729 O O . LEU A 1 219 ? -17.122 -7.733 4.079 1.00 85.00 219 LEU A O 1
ATOM 1733 N N . LYS A 1 220 ? -17.191 -7.733 6.320 1.00 82.38 220 LYS A N 1
ATOM 1734 C CA . LYS A 1 220 ? -18.568 -8.217 6.407 1.00 82.38 220 LYS A CA 1
ATOM 1735 C C . LYS A 1 220 ? -19.461 -7.055 6.819 1.00 82.38 220 LYS A C 1
ATOM 1737 O O . LYS A 1 220 ? -19.308 -6.594 7.949 1.00 82.38 220 LYS A O 1
ATOM 1742 N N . PRO A 1 221 ? -20.375 -6.578 5.961 1.00 69.44 221 PRO A N 1
ATOM 1743 C CA . PRO A 1 221 ? -21.372 -5.621 6.408 1.00 69.44 221 PRO A CA 1
ATOM 1744 C C . PRO A 1 221 ? -22.209 -6.256 7.524 1.00 69.44 221 PRO A C 1
ATOM 1746 O O . PRO A 1 221 ? -22.485 -7.462 7.503 1.00 69.44 221 PRO A O 1
ATOM 1749 N N . HIS A 1 222 ? -22.606 -5.455 8.514 1.00 63.78 222 HIS A N 1
ATOM 1750 C CA . HIS A 1 222 ? -23.653 -5.876 9.436 1.00 63.78 222 HIS A CA 1
ATOM 1751 C C . HIS A 1 222 ? -24.880 -6.249 8.598 1.00 63.78 222 HIS A C 1
ATOM 1753 O O . HIS A 1 222 ? -25.273 -5.481 7.720 1.00 63.78 222 HIS A O 1
ATOM 1759 N N . LYS A 1 223 ? -25.420 -7.460 8.803 1.00 53.09 223 LYS A N 1
ATOM 1760 C CA . LYS A 1 223 ? -26.646 -7.889 8.119 1.00 53.09 223 LYS A CA 1
ATOM 1761 C C . LYS A 1 223 ? -27.704 -6.804 8.339 1.00 53.09 223 LYS A C 1
ATOM 1763 O O . LYS A 1 223 ? -27.970 -6.474 9.495 1.00 53.09 223 LYS A O 1
ATOM 1768 N N . ALA A 1 224 ? -28.210 -6.246 7.241 1.00 44.72 224 ALA A N 1
ATOM 1769 C CA . ALA A 1 224 ? -29.385 -5.384 7.252 1.00 44.72 224 ALA A CA 1
ATOM 1770 C C . ALA A 1 224 ? -30.611 -6.165 7.740 1.00 44.72 224 ALA A C 1
ATOM 1772 O O . ALA A 1 224 ? -30.663 -7.393 7.475 1.00 44.72 224 ALA A O 1
#